Protein 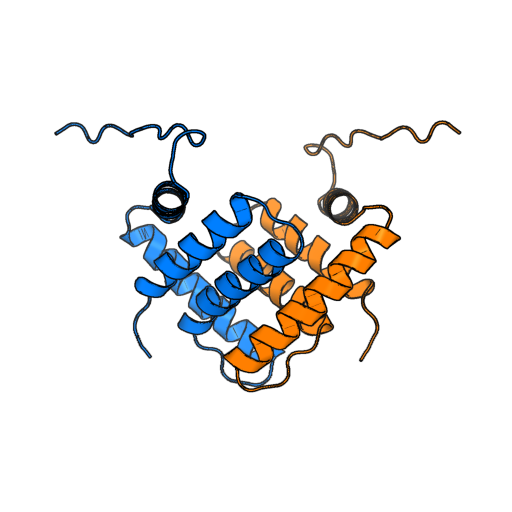AF-0000000087417506 (afdb_homodimer)

Foldseek 3Di:
DPPPPPPPPVVPDDLLVLLCVVCDDVVVVSLVVLQVVLQVVQVVVCVVVVHRGHSLVVLVVVLVVLVVCCVVPNDSVSSSSSSNSVVSSVSDDDD/DPPPPPPPPVVPDDLLVLLCVVQVDVVVVSLVVLQVVLQVVQVVVCVVVVHRGHSLVVLVVVLVVLVVCCVVPNDSVSSSSNSNSVVSSVSHDDD

Organism: NCBI:txid2527985

Sequence (190 aa):
MSGMAQVINPAAASILAEAELLTAKNRQEAYGDYREQSRDVAAVWSVLTGVAITPRMVPLMMAALKLVRESGKPKRDNRVDACGYLHLLDQLPEDMSGMAQVINPAAASILAEAELLTAKNRQEAYGDYREQSRDVAAVWSVLTGVAITPRMVPLMMAALKLVRESGKPKRDNRVDACGYLHLLDQLPED

Secondary structure (DSSP, 8-state):
---------TTTS-HHHHHHHHT-SSHHHHHHHHHHHHHHHHHHHHHHHSSPPPTTHHHHHHHHHHHHHHHHS--HHHHHHHHHHHHHHTTSPP-/---------TTTS-HHHHHHHHT-SSHHHHHHHHHHHHHHHHHHHHHHHSSPPPTTHHHHHHHHHHHHHHHHS--HHHHHHHHHHHHHHTTSPP-

Structure (mmCIF, N/CA/C/O backbone):
data_AF-0000000087417506-model_v1
#
loop_
_entity.id
_entity.type
_entity.pdbx_description
1 polymer 'DUF6378 domain-containing protein'
#
loop_
_atom_site.group_PDB
_atom_site.id
_atom_site.type_symbol
_atom_site.label_atom_id
_atom_site.label_alt_id
_atom_site.label_comp_id
_atom_site.label_asym_id
_atom_site.label_entity_id
_atom_site.label_seq_id
_atom_site.pdbx_PDB_ins_code
_atom_site.Cartn_x
_atom_site.Cartn_y
_atom_site.Cartn_z
_atom_site.occupancy
_atom_site.B_iso_or_equiv
_atom_site.auth_seq_id
_atom_site.auth_comp_id
_atom_site.auth_asym_id
_atom_site.auth_atom_id
_atom_site.pdbx_PDB_model_num
ATOM 1 N N . MET A 1 1 ? -31.594 13.281 17 1 31.33 1 MET A N 1
ATOM 2 C CA . MET A 1 1 ? -30.25 13.055 17.516 1 31.33 1 MET A CA 1
ATOM 3 C C . MET A 1 1 ? -29.188 13.562 16.547 1 31.33 1 MET A C 1
ATOM 5 O O . MET A 1 1 ? -29.219 13.227 15.359 1 31.33 1 MET A O 1
ATOM 9 N N . SER A 1 2 ? -28.75 14.844 16.719 1 34.06 2 SER A N 1
ATOM 10 C CA . SER A 1 2 ? -27.812 15.617 15.914 1 34.06 2 SER A CA 1
ATOM 11 C C . SER A 1 2 ? -26.516 14.844 15.688 1 34.06 2 SER A C 1
ATOM 13 O O . SER A 1 2 ? -25.938 14.305 16.625 1 34.06 2 SER A O 1
ATOM 15 N N . GLY A 1 3 ? -26.312 14.094 14.734 1 37.66 3 GLY A N 1
ATOM 16 C CA . GLY A 1 3 ? -25.125 13.32 14.398 1 37.66 3 GLY A CA 1
ATOM 17 C C . GLY A 1 3 ? -23.828 14.055 14.672 1 37.66 3 GLY A C 1
ATOM 18 O O . GLY A 1 3 ? -23.422 14.914 13.891 1 37.66 3 GLY A O 1
ATOM 19 N N . MET A 1 4 ? -23.5 14.508 15.898 1 36.12 4 MET A N 1
ATOM 20 C CA . MET A 1 4 ? -22.328 15.258 16.328 1 36.12 4 MET A CA 1
ATOM 21 C C . MET A 1 4 ? -21.062 14.672 15.742 1 36.12 4 MET A C 1
ATOM 23 O O . MET A 1 4 ? -20.859 13.453 15.781 1 36.12 4 MET A O 1
ATOM 27 N N . ALA A 1 5 ? -20.641 15.141 14.68 1 44.66 5 ALA A N 1
ATOM 28 C CA . ALA A 1 5 ? -19.312 14.898 14.133 1 44.66 5 ALA A CA 1
ATOM 29 C C . ALA A 1 5 ? -18.266 14.836 15.234 1 44.66 5 ALA A C 1
ATOM 31 O O . ALA A 1 5 ? -18.031 15.828 15.93 1 44.66 5 ALA A O 1
ATOM 32 N N . GLN A 1 6 ? -18.266 13.82 16.109 1 44.75 6 GLN A N 1
ATOM 33 C CA . GLN A 1 6 ? -17.234 13.828 17.141 1 44.75 6 GLN A CA 1
ATOM 34 C C . GLN A 1 6 ? -15.852 14.039 16.531 1 44.75 6 GLN A C 1
ATOM 36 O O . GLN A 1 6 ? -15.445 13.297 15.633 1 44.75 6 GLN A O 1
ATOM 41 N N . VAL A 1 7 ? -15.438 15.156 16.344 1 46.81 7 VAL A N 1
ATOM 42 C CA . VAL A 1 7 ? -14.055 15.508 16.031 1 46.81 7 VAL A CA 1
ATOM 43 C C . VAL A 1 7 ? -13.102 14.711 16.922 1 46.81 7 VAL A C 1
ATOM 45 O O . VAL A 1 7 ? -13.086 14.891 18.141 1 46.81 7 VAL A O 1
ATOM 48 N N . ILE A 1 8 ? -13.016 13.43 16.766 1 53.12 8 ILE A N 1
ATOM 49 C CA . ILE A 1 8 ? -12.047 12.664 17.531 1 53.12 8 ILE A CA 1
ATOM 50 C C . ILE A 1 8 ? -10.688 13.359 17.5 1 53.12 8 ILE A C 1
ATOM 52 O O . ILE A 1 8 ? -10.266 13.852 16.453 1 53.12 8 ILE A O 1
ATOM 56 N N . ASN A 1 9 ? -10.219 13.93 18.516 1 55.19 9 ASN A N 1
ATOM 57 C CA . ASN A 1 9 ? -8.836 14.367 18.672 1 55.19 9 ASN A CA 1
ATOM 58 C C . ASN A 1 9 ? -7.852 13.242 18.359 1 55.19 9 ASN A C 1
ATOM 60 O O . ASN A 1 9 ? -7.723 12.297 19.141 1 55.19 9 ASN A O 1
ATOM 64 N N . PRO A 1 10 ? -7.531 13.172 17.109 1 56.81 10 PRO A N 1
ATOM 65 C CA . PRO A 1 10 ? -6.668 12.047 16.75 1 56.81 10 PRO A CA 1
ATOM 66 C C . PRO A 1 10 ? -5.609 11.742 17.797 1 56.81 10 PRO A C 1
ATOM 68 O O . PRO A 1 10 ? -5.246 10.578 18 1 56.81 10 PRO A O 1
ATOM 71 N N . ALA A 1 11 ? -5.246 12.727 18.469 1 60.19 11 ALA A N 1
ATOM 72 C CA . ALA A 1 11 ? -4.27 12.516 19.531 1 60.19 11 ALA A CA 1
ATOM 73 C C . ALA A 1 11 ? -4.875 11.703 20.672 1 60.19 11 ALA A C 1
ATOM 75 O O . ALA A 1 11 ? -4.156 11.047 21.422 1 60.19 11 ALA A O 1
ATOM 76 N N . ALA A 1 12 ? -6.133 11.648 20.672 1 73.88 12 ALA A N 1
ATOM 77 C CA . ALA A 1 12 ? -6.734 10.992 21.828 1 73.88 12 ALA A CA 1
ATOM 78 C C . ALA A 1 12 ? -7.469 9.719 21.406 1 73.88 12 ALA A C 1
ATOM 80 O O . ALA A 1 12 ? -7.766 8.867 22.25 1 73.88 12 ALA A O 1
ATOM 81 N N . ALA A 1 13 ? -7.492 9.523 20.109 1 85.44 13 ALA A N 1
ATOM 82 C CA . ALA A 1 13 ? -8.289 8.375 19.703 1 85.44 13 ALA A CA 1
ATOM 83 C C . ALA A 1 13 ? -7.441 7.105 19.656 1 85.44 13 ALA A C 1
ATOM 85 O O . ALA A 1 13 ? -6.25 7.156 19.344 1 85.44 13 ALA A O 1
ATOM 86 N N . SER A 1 14 ? -8.109 6.035 20.062 1 95.69 14 SER A N 1
ATOM 87 C CA . SER A 1 14 ? -7.434 4.75 19.891 1 95.69 14 SER A CA 1
ATOM 88 C C . SER A 1 14 ? -7.133 4.48 18.422 1 95.69 14 SER A C 1
ATOM 90 O O . SER A 1 14 ? -7.738 5.09 17.531 1 95.69 14 SER A O 1
ATOM 92 N N . ILE A 1 15 ? -6.191 3.627 18.203 1 96.94 15 ILE A N 1
ATOM 93 C CA . ILE A 1 15 ? -5.871 3.266 16.828 1 96.94 15 ILE A CA 1
ATOM 94 C C . ILE A 1 15 ? -7.098 2.646 16.156 1 96.94 15 ILE A C 1
ATOM 96 O O . ILE A 1 15 ? -7.316 2.826 14.953 1 96.94 15 ILE A O 1
ATOM 100 N N . LEU A 1 16 ? -7.973 1.937 16.891 1 96.56 16 LEU A N 1
ATOM 101 C CA . LEU A 1 16 ? -9.164 1.305 16.328 1 96.56 16 LEU A CA 1
ATOM 102 C C . LEU A 1 16 ? -10.203 2.352 15.945 1 96.56 16 LEU A C 1
ATOM 104 O O . LEU A 1 16 ? -10.828 2.256 14.883 1 96.56 16 LEU A O 1
ATOM 108 N N . ALA A 1 17 ? -10.414 3.277 16.766 1 94 17 ALA A N 1
ATOM 109 C CA . ALA A 1 17 ? -11.375 4.336 16.453 1 94 17 ALA A CA 1
ATOM 110 C C . ALA A 1 17 ? -10.922 5.148 15.242 1 94 17 ALA A C 1
ATOM 112 O O . ALA A 1 17 ? -11.742 5.512 14.398 1 94 17 ALA A O 1
ATOM 113 N N . GLU A 1 18 ? -9.695 5.465 15.156 1 93.25 18 GLU A N 1
ATOM 114 C CA . GLU A 1 18 ? -9.156 6.188 14 1 93.25 18 GLU A CA 1
ATOM 115 C C . GLU A 1 18 ? -9.305 5.375 12.719 1 93.25 18 GLU A C 1
ATOM 117 O O . GLU A 1 18 ? -9.711 5.906 11.688 1 93.25 18 GLU A O 1
ATOM 122 N N . ALA A 1 19 ? -8.977 4.133 12.781 1 94.88 19 ALA A N 1
ATOM 123 C CA . ALA A 1 19 ? -9.133 3.262 11.617 1 94.88 19 ALA A CA 1
ATOM 124 C C . ALA A 1 19 ? -10.586 3.232 11.148 1 94.88 19 ALA A C 1
ATOM 126 O O . ALA A 1 19 ? -10.852 3.293 9.945 1 94.88 19 ALA A O 1
ATOM 127 N N . GLU A 1 20 ? -11.484 3.082 12.086 1 91.62 20 GLU A N 1
ATOM 128 C CA . GLU A 1 20 ? -12.906 3.062 11.75 1 91.62 20 GLU A CA 1
ATOM 129 C C . GLU A 1 20 ? -13.328 4.355 11.062 1 91.62 20 GLU A C 1
ATOM 131 O O . GLU A 1 20 ? -14.086 4.332 10.086 1 91.62 20 GLU A O 1
ATOM 136 N N . LEU A 1 21 ? -12.812 5.422 11.555 1 87.69 21 LEU A N 1
ATOM 137 C CA . LEU A 1 21 ? -13.148 6.711 10.969 1 87.69 21 LEU A CA 1
ATOM 138 C C . LEU A 1 21 ? -12.586 6.824 9.555 1 87.69 21 LEU A C 1
ATOM 140 O O . LEU A 1 21 ? -13.266 7.324 8.648 1 87.69 21 LEU A O 1
ATOM 144 N N . LEU A 1 22 ? -11.383 6.457 9.32 1 88.75 22 LEU A N 1
ATOM 145 C CA . LEU A 1 22 ? -10.727 6.555 8.023 1 88.75 22 LEU A CA 1
ATOM 146 C C . LEU A 1 22 ? -11.422 5.672 6.992 1 88.75 22 LEU A C 1
ATOM 148 O O . LEU A 1 22 ? -11.367 5.949 5.793 1 88.75 22 LEU A O 1
ATOM 152 N N . THR A 1 23 ? -12.031 4.637 7.453 1 91.25 23 THR A N 1
ATOM 153 C CA . THR A 1 23 ? -12.648 3.703 6.516 1 91.25 23 THR A CA 1
ATOM 154 C C . THR A 1 23 ? -14.172 3.836 6.543 1 91.25 23 THR A C 1
ATOM 156 O O . THR A 1 23 ? -14.883 3.008 5.969 1 91.25 23 THR A O 1
ATOM 159 N N . ALA A 1 24 ? -14.469 5.062 7.363 1 75.44 24 ALA A N 1
ATOM 160 C CA . ALA A 1 24 ? -15.891 5.336 7.543 1 75.44 24 ALA A CA 1
ATOM 161 C C . ALA A 1 24 ? -16.422 6.219 6.422 1 75.44 24 ALA A C 1
ATOM 163 O O . ALA A 1 24 ? -15.719 7.102 5.926 1 75.44 24 ALA A O 1
ATOM 164 N N . LYS A 1 25 ? -16.797 6.219 5.262 1 61.75 25 LYS A N 1
ATOM 165 C CA . LYS A 1 25 ? -17.797 6.895 4.43 1 61.75 25 LYS A CA 1
ATOM 166 C C . LYS A 1 25 ? -19.203 6.387 4.738 1 61.75 25 LYS A C 1
ATOM 168 O O . LYS A 1 25 ? -19.359 5.41 5.469 1 61.75 25 LYS A O 1
ATOM 173 N N . ASN A 1 26 ? -20.234 7.27 4.109 1 56.78 26 ASN A N 1
ATOM 174 C CA . ASN A 1 26 ? -21.422 6.426 4.113 1 56.78 26 ASN A CA 1
ATOM 175 C C . ASN A 1 26 ? -21.094 4.984 3.736 1 56.78 26 ASN A C 1
ATOM 177 O O . ASN A 1 26 ? -20.359 4.742 2.77 1 56.78 26 ASN A O 1
ATOM 181 N N . ARG A 1 27 ? -20.938 4.125 4.777 1 50.38 27 ARG A N 1
ATOM 182 C CA . ARG A 1 27 ? -20.516 2.73 4.695 1 50.38 27 ARG A CA 1
ATOM 183 C C . ARG A 1 27 ? -20.703 2.186 3.283 1 50.38 27 ARG A C 1
ATOM 185 O O . ARG A 1 27 ? -19.844 1.461 2.771 1 50.38 27 ARG A O 1
ATOM 192 N N . GLN A 1 28 ? -21.719 2.775 2.756 1 52.88 28 GLN A N 1
ATOM 193 C CA . GLN A 1 28 ? -22.078 2.27 1.437 1 52.88 28 GLN A CA 1
ATOM 194 C C . GLN A 1 28 ? -21.125 2.799 0.364 1 52.88 28 GLN A C 1
ATOM 196 O O . GLN A 1 28 ? -20.688 2.045 -0.502 1 52.88 28 GLN A O 1
ATOM 201 N N . GLU A 1 29 ? -20.875 4.117 0.396 1 63.03 29 GLU A N 1
ATOM 202 C CA . GLU A 1 29 ? -20.031 4.727 -0.63 1 63.03 29 GLU A CA 1
ATOM 203 C C . GLU A 1 29 ? -18.578 4.273 -0.499 1 63.03 29 GLU A C 1
ATOM 205 O O . GLU A 1 29 ? -17.922 3.977 -1.499 1 63.03 29 GLU A O 1
ATOM 210 N N . ALA A 1 30 ? -18.219 4.129 0.682 1 60.56 30 ALA A N 1
ATOM 211 C CA . ALA A 1 30 ? -16.844 3.725 0.926 1 60.56 30 ALA A CA 1
ATOM 212 C C . ALA A 1 30 ? -16.609 2.268 0.532 1 60.56 30 ALA A C 1
ATOM 214 O O . ALA A 1 30 ? -15.633 1.942 -0.137 1 60.56 30 ALA A O 1
ATOM 215 N N . TYR A 1 31 ? -17.641 1.501 0.835 1 59.19 31 TYR A N 1
ATOM 216 C CA . TYR A 1 31 ? -17.594 0.073 0.545 1 59.19 31 TYR A CA 1
ATOM 217 C C . TYR A 1 31 ? -17.672 -0.182 -0.956 1 59.19 31 TYR A C 1
ATOM 219 O O . TYR A 1 31 ? -16.969 -1.056 -1.48 1 59.19 31 TYR A O 1
ATOM 227 N N . GLY A 1 32 ? -18.562 0.594 -1.471 1 68.56 32 GLY A N 1
ATOM 228 C CA . GLY A 1 32 ? -18.703 0.384 -2.902 1 68.56 32 GLY A CA 1
ATOM 229 C C . GLY A 1 32 ? -17.453 0.742 -3.688 1 68.56 32 GLY A C 1
ATOM 230 O O . GLY A 1 32 ? -17.016 -0.019 -4.555 1 68.56 32 GLY A O 1
ATOM 231 N N . ASP A 1 33 ? -17 1.726 -3.15 1 84.75 33 ASP A N 1
ATOM 232 C CA . ASP A 1 33 ? -15.805 2.199 -3.846 1 84.75 33 ASP A CA 1
ATOM 233 C C . ASP A 1 33 ? -14.609 1.287 -3.576 1 84.75 33 ASP A C 1
ATOM 235 O O . ASP A 1 33 ? -13.852 0.964 -4.488 1 84.75 33 ASP A O 1
ATOM 239 N N . TYR A 1 34 ? -14.609 0.828 -2.334 1 91.12 34 TYR A N 1
ATOM 240 C CA . TYR A 1 34 ? -13.445 0.005 -2.031 1 91.12 34 TYR A CA 1
ATOM 241 C C . TYR A 1 34 ? -13.57 -1.371 -2.676 1 91.12 34 TYR A C 1
ATOM 243 O O . TYR A 1 34 ? -12.57 -1.949 -3.109 1 91.12 34 TYR A O 1
ATOM 251 N N . ARG A 1 35 ? -14.766 -1.844 -2.752 1 92.94 35 ARG A N 1
ATOM 252 C CA . ARG A 1 35 ? -14.977 -3.127 -3.414 1 92.94 35 ARG A CA 1
ATOM 253 C C . ARG A 1 35 ? -14.531 -3.07 -4.871 1 92.94 35 ARG A C 1
ATOM 255 O O . ARG A 1 35 ? -13.875 -3.99 -5.359 1 92.94 35 ARG A O 1
ATOM 262 N N . GLU A 1 36 ? -14.969 -2.092 -5.469 1 94.88 36 GLU A N 1
ATOM 263 C CA . GLU A 1 36 ? -14.578 -1.922 -6.863 1 94.88 36 GLU A CA 1
ATOM 264 C C . GLU A 1 36 ? -13.062 -1.761 -6.992 1 94.88 36 GLU A C 1
ATOM 266 O O . GLU A 1 36 ? -12.438 -2.375 -7.859 1 94.88 36 GLU A O 1
ATOM 271 N N . GLN A 1 37 ? -12.5 -0.971 -6.109 1 96.25 37 GLN A N 1
ATOM 272 C CA . GLN A 1 37 ? -11.055 -0.777 -6.145 1 96.25 37 GLN A CA 1
ATOM 273 C C . GLN A 1 37 ? -10.32 -2.08 -5.848 1 96.25 37 GLN A C 1
ATOM 275 O O . GLN A 1 37 ? -9.336 -2.404 -6.512 1 96.25 37 GLN A O 1
ATOM 280 N N . SER A 1 38 ? -10.812 -2.779 -4.891 1 97.5 38 SER A N 1
ATOM 281 C CA . SER A 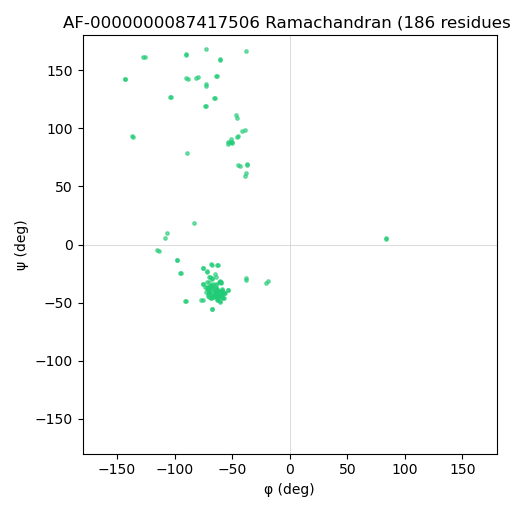1 38 ? -10.172 -4.043 -4.531 1 97.5 38 SER A CA 1
ATOM 282 C C . SER A 1 38 ? -10.25 -5.043 -5.68 1 97.5 38 SER A C 1
ATOM 284 O O . SER A 1 38 ? -9.273 -5.75 -5.957 1 97.5 38 SER A O 1
ATOM 286 N N . ARG A 1 39 ? -11.375 -5.078 -6.414 1 97.75 39 ARG A N 1
ATOM 287 C CA . ARG A 1 39 ? -11.523 -5.945 -7.578 1 97.75 39 ARG A CA 1
ATOM 288 C C . ARG A 1 39 ? -10.523 -5.578 -8.664 1 97.75 39 ARG A C 1
ATOM 290 O O . ARG A 1 39 ? -9.883 -6.457 -9.25 1 97.75 39 ARG A O 1
ATOM 297 N N . ASP A 1 40 ? -10.461 -4.352 -8.922 1 98.44 40 ASP A N 1
ATOM 298 C CA . ASP A 1 40 ? -9.562 -3.904 -9.984 1 98.44 40 ASP A CA 1
ATOM 299 C C . ASP A 1 40 ? -8.102 -4.176 -9.617 1 98.44 40 ASP A C 1
ATOM 301 O O . ASP A 1 40 ? -7.316 -4.617 -10.453 1 98.44 40 ASP A O 1
ATOM 305 N N . VAL A 1 41 ? -7.699 -3.92 -8.352 1 98.75 41 VAL A N 1
ATOM 306 C CA . VAL A 1 41 ? -6.34 -4.199 -7.898 1 98.75 41 VAL A CA 1
ATOM 307 C C . VAL A 1 41 ? -6.059 -5.695 -7.992 1 98.75 41 VAL A C 1
ATOM 309 O O . VAL A 1 41 ? -5 -6.109 -8.469 1 98.75 41 VAL A O 1
ATOM 312 N N . ALA A 1 42 ? -6.992 -6.461 -7.59 1 98.81 42 ALA A N 1
ATOM 313 C CA . ALA A 1 42 ? -6.832 -7.914 -7.641 1 98.81 42 ALA A CA 1
ATOM 314 C C . ALA A 1 42 ? -6.598 -8.383 -9.078 1 98.81 42 ALA A C 1
ATOM 316 O O . ALA A 1 42 ? -5.742 -9.242 -9.32 1 98.81 42 ALA A O 1
ATOM 317 N N . ALA A 1 43 ? -7.336 -7.855 -9.992 1 98.81 43 ALA A N 1
ATOM 318 C CA . ALA A 1 43 ? -7.176 -8.219 -11.398 1 98.81 43 ALA A CA 1
ATOM 319 C C . ALA A 1 43 ? -5.781 -7.867 -11.906 1 98.81 43 ALA A C 1
ATOM 321 O O . ALA A 1 43 ? -5.121 -8.68 -12.555 1 98.81 43 ALA A O 1
ATOM 322 N N . VAL A 1 44 ? -5.301 -6.734 -11.586 1 98.88 44 VAL A N 1
ATOM 323 C CA . VAL A 1 44 ? -3.988 -6.281 -12.039 1 98.88 44 VAL A CA 1
ATOM 324 C C . VAL A 1 44 ? -2.898 -7.121 -11.375 1 98.88 44 VAL A C 1
ATOM 326 O O . VAL A 1 44 ? -1.952 -7.555 -12.039 1 98.88 44 VAL A O 1
ATOM 329 N N . TRP A 1 45 ? -3.02 -7.332 -10.086 1 98.94 45 TRP A N 1
ATOM 330 C CA . TRP A 1 45 ? -2.023 -8.133 -9.383 1 98.94 45 TRP A CA 1
ATOM 331 C C . TRP A 1 45 ? -2.02 -9.57 -9.883 1 98.94 45 TRP A C 1
ATOM 333 O O . TRP A 1 45 ? -0.971 -10.219 -9.922 1 98.94 45 TRP A O 1
ATOM 343 N N . SER A 1 46 ? -3.188 -10.086 -10.266 1 98.94 46 SER A N 1
ATOM 344 C CA . SER A 1 46 ? -3.238 -11.422 -10.852 1 98.94 46 SER A CA 1
ATOM 345 C C . SER A 1 46 ? -2.391 -11.5 -12.117 1 98.94 46 SER A C 1
ATOM 347 O O . SER A 1 46 ? -1.688 -12.484 -12.336 1 98.94 46 SER A O 1
ATOM 349 N N . VAL A 1 47 ? -2.408 -10.539 -12.898 1 98.81 47 VAL A N 1
ATOM 350 C CA . VAL A 1 47 ? -1.607 -10.5 -14.117 1 98.81 47 VAL A CA 1
ATOM 351 C C . VAL A 1 47 ? -0.125 -10.414 -13.758 1 98.81 47 VAL A C 1
ATOM 353 O O . VAL A 1 47 ? 0.694 -11.164 -14.297 1 98.81 47 VAL A O 1
ATOM 356 N N . LEU A 1 48 ? 0.206 -9.547 -12.789 1 98.62 48 LEU A N 1
ATOM 357 C CA . LEU A 1 48 ? 1.6 -9.32 -12.422 1 98.62 48 LEU A CA 1
ATOM 358 C C . LEU A 1 48 ? 2.211 -10.562 -11.789 1 98.62 48 LEU A C 1
ATOM 360 O O . LEU A 1 48 ? 3.4 -10.836 -11.969 1 98.62 48 LEU A O 1
ATOM 364 N N . THR A 1 49 ? 1.432 -11.312 -11.055 1 98.31 49 THR A N 1
ATOM 365 C CA . THR A 1 49 ? 1.968 -12.438 -10.297 1 98.31 49 THR A CA 1
ATOM 366 C C . THR A 1 49 ? 1.82 -13.734 -11.078 1 98.31 49 THR A C 1
ATOM 368 O O . THR A 1 49 ? 2.48 -14.727 -10.773 1 98.31 49 THR A O 1
ATOM 371 N N . GLY A 1 50 ? 0.861 -13.758 -11.984 1 98.12 50 GLY A N 1
ATOM 372 C CA . GLY A 1 50 ? 0.6 -14.961 -12.758 1 98.12 50 GLY A CA 1
ATOM 373 C C . GLY A 1 50 ? -0.297 -15.945 -12.031 1 98.12 50 GLY A C 1
ATOM 374 O O . GLY A 1 50 ? -0.425 -17.109 -12.445 1 98.12 50 GLY A O 1
ATOM 375 N N . VAL A 1 51 ? -0.813 -15.609 -10.891 1 98.56 51 VAL A N 1
ATOM 376 C CA . VAL A 1 51 ? -1.762 -16.422 -10.133 1 98.56 51 VAL A CA 1
ATOM 377 C C . VAL A 1 51 ? -3.008 -15.602 -9.812 1 98.56 51 VAL A C 1
ATOM 379 O O . VAL A 1 51 ? -2.967 -14.375 -9.828 1 98.56 51 VAL A O 1
ATOM 382 N N . ALA A 1 52 ? -4.059 -16.344 -9.484 1 98.38 52 ALA A N 1
ATOM 383 C CA . ALA A 1 52 ? -5.293 -15.633 -9.148 1 98.38 52 ALA A CA 1
ATOM 384 C C . ALA A 1 52 ? -5.191 -14.969 -7.781 1 98.38 52 ALA A C 1
ATOM 386 O O . ALA A 1 52 ? -4.98 -15.641 -6.77 1 98.38 52 ALA A O 1
ATOM 387 N N . ILE A 1 53 ? -5.32 -13.68 -7.738 1 98.75 53 ILE A N 1
ATOM 388 C CA . ILE A 1 53 ? -5.496 -12.875 -6.531 1 98.75 53 ILE A CA 1
ATOM 389 C C . ILE A 1 53 ? -6.953 -12.453 -6.402 1 98.75 53 ILE A C 1
ATOM 391 O O . ILE A 1 53 ? -7.535 -11.906 -7.344 1 98.75 53 ILE A O 1
ATOM 395 N N . THR A 1 54 ? -7.527 -12.727 -5.293 1 98.62 54 THR A N 1
ATOM 396 C CA . THR A 1 54 ? -8.922 -12.352 -5.086 1 98.62 54 THR A CA 1
ATOM 397 C C . THR A 1 54 ? -9.023 -10.953 -4.48 1 98.62 54 THR A C 1
ATOM 399 O O . THR A 1 54 ? -8.07 -10.469 -3.863 1 98.62 54 THR A O 1
ATOM 402 N N . PRO A 1 55 ? -10.211 -10.336 -4.547 1 98.38 55 PRO A N 1
ATOM 403 C CA . PRO A 1 55 ? -10.383 -9.023 -3.922 1 98.38 55 PRO A CA 1
ATOM 404 C C . PRO A 1 55 ? -10.125 -9.055 -2.418 1 98.38 55 PRO A C 1
ATOM 406 O O . PRO A 1 55 ? -9.594 -8.086 -1.863 1 98.38 55 PRO A O 1
ATOM 409 N N . ARG A 1 56 ? -10.406 -10.125 -1.737 1 98.38 56 ARG A N 1
ATOM 410 C CA . ARG A 1 56 ? -10.219 -10.219 -0.294 1 98.38 56 ARG A CA 1
ATOM 411 C C . ARG A 1 56 ? -8.734 -10.297 0.055 1 98.38 56 ARG A C 1
ATOM 413 O O . ARG A 1 56 ? -8.32 -9.891 1.144 1 98.38 56 ARG A O 1
ATOM 420 N N . MET A 1 57 ? -7.922 -10.734 -0.895 1 98.75 57 MET A N 1
ATOM 421 C CA . MET A 1 57 ? -6.488 -10.852 -0.633 1 98.75 57 MET A CA 1
ATOM 422 C C . MET A 1 57 ? -5.824 -9.484 -0.637 1 98.75 57 MET A C 1
ATOM 424 O O . MET A 1 57 ? -4.805 -9.281 0.024 1 98.75 57 MET A O 1
ATOM 428 N N . VAL A 1 58 ? -6.465 -8.516 -1.241 1 98.81 58 VAL A N 1
ATOM 429 C CA . VAL A 1 58 ? -5.836 -7.207 -1.371 1 98.81 58 VAL A CA 1
ATOM 430 C C . VAL A 1 58 ? -5.711 -6.555 0.004 1 98.81 58 VAL A C 1
ATOM 432 O O . VAL A 1 58 ? -4.609 -6.219 0.441 1 98.81 58 VAL A O 1
ATOM 435 N N . PRO A 1 59 ? -6.793 -6.402 0.736 1 98.44 59 PRO A N 1
ATOM 436 C CA . PRO A 1 59 ? -6.617 -5.793 2.057 1 98.44 59 PRO A CA 1
ATOM 437 C C . PRO A 1 59 ? -5.832 -6.684 3.018 1 98.44 59 PRO A C 1
ATOM 439 O O . PRO A 1 59 ? -5.129 -6.18 3.895 1 98.44 59 PRO A O 1
ATOM 442 N N . LEU A 1 60 ? -5.922 -7.965 2.836 1 98.81 60 LEU A N 1
ATOM 443 C CA . LEU A 1 60 ? -5.113 -8.852 3.664 1 98.81 60 LEU A CA 1
ATOM 444 C C . LEU A 1 60 ? -3.627 -8.609 3.428 1 98.81 60 LEU A C 1
ATOM 446 O O . LEU A 1 60 ? -2.857 -8.469 4.383 1 98.81 60 LEU A O 1
ATOM 450 N N . MET A 1 61 ? -3.229 -8.5 2.223 1 98.94 61 MET A N 1
ATOM 451 C CA . MET A 1 61 ? -1.842 -8.25 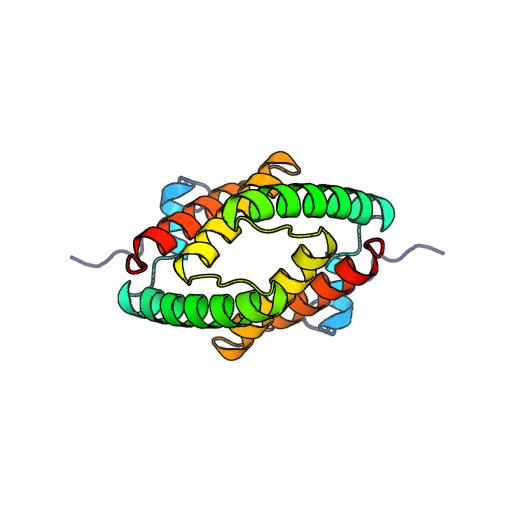1.84 1 98.94 61 MET A CA 1
ATOM 452 C C . MET A 1 61 ? -1.416 -6.84 2.236 1 98.94 61 MET A C 1
ATOM 454 O O . MET A 1 61 ? -0.293 -6.633 2.701 1 98.94 61 MET A O 1
ATOM 458 N N . MET A 1 62 ? -2.312 -5.918 2.152 1 98.94 62 MET A N 1
ATOM 459 C CA . MET A 1 62 ? -1.997 -4.555 2.57 1 98.94 62 MET A CA 1
ATOM 460 C C . MET A 1 62 ? -1.827 -4.473 4.082 1 98.94 62 MET A C 1
ATOM 462 O O . MET A 1 62 ? -0.931 -3.785 4.578 1 98.94 62 MET A O 1
ATOM 466 N N . ALA A 1 63 ? -2.682 -5.184 4.809 1 98.88 63 ALA A N 1
ATOM 467 C CA . ALA A 1 63 ? -2.484 -5.238 6.258 1 98.88 63 ALA A CA 1
ATOM 468 C C . ALA A 1 63 ? -1.131 -5.848 6.605 1 98.88 63 ALA A C 1
ATOM 470 O O . ALA A 1 63 ? -0.403 -5.32 7.449 1 98.88 63 ALA A O 1
ATOM 471 N N . ALA A 1 64 ? -0.758 -6.895 5.941 1 98.94 64 ALA A N 1
ATOM 472 C CA . ALA A 1 64 ? 0.523 -7.555 6.18 1 98.94 64 ALA A CA 1
ATOM 473 C C . ALA A 1 64 ? 1.688 -6.613 5.875 1 98.94 64 ALA A C 1
ATOM 475 O O . ALA A 1 64 ? 2.672 -6.574 6.613 1 98.94 64 ALA A O 1
ATOM 476 N N . LEU A 1 65 ? 1.593 -5.828 4.801 1 98.88 65 LEU A N 1
ATOM 477 C CA . LEU A 1 65 ? 2.602 -4.832 4.453 1 98.88 65 LEU A CA 1
ATOM 478 C C . LEU A 1 65 ? 2.799 -3.84 5.594 1 98.88 65 LEU A C 1
ATOM 480 O O . LEU A 1 65 ? 3.936 -3.533 5.965 1 98.88 65 LEU A O 1
ATOM 484 N N . LYS A 1 66 ? 1.707 -3.414 6.203 1 98.69 66 LYS A N 1
ATOM 485 C CA . LYS A 1 66 ? 1.812 -2.438 7.285 1 98.69 66 LYS A CA 1
ATOM 486 C C . LYS A 1 66 ? 2.432 -3.062 8.531 1 98.69 66 LYS A C 1
ATOM 488 O O . LYS A 1 66 ? 3.145 -2.393 9.281 1 98.69 66 LYS A O 1
ATOM 493 N N . LEU A 1 67 ? 2.18 -4.312 8.719 1 98.69 67 LEU A N 1
ATOM 494 C CA . LEU A 1 67 ? 2.771 -5.004 9.859 1 98.69 67 LEU A CA 1
ATOM 495 C C . LEU A 1 67 ? 4.273 -5.176 9.664 1 98.69 67 LEU A C 1
ATOM 497 O O . LEU A 1 67 ? 5.043 -5.051 10.617 1 98.69 67 LEU A O 1
ATOM 501 N N . VAL A 1 68 ? 4.652 -5.488 8.508 1 98.56 68 VAL A N 1
ATOM 502 C CA . VAL A 1 68 ? 6.086 -5.586 8.242 1 98.56 68 VAL A CA 1
ATOM 503 C C . VAL A 1 68 ? 6.742 -4.223 8.445 1 98.56 68 VAL A C 1
ATOM 505 O O . VAL A 1 68 ? 7.812 -4.129 9.047 1 98.56 68 VAL A O 1
ATOM 508 N N . ARG A 1 69 ? 6.129 -3.119 7.941 1 97.38 69 ARG A N 1
ATOM 509 C CA . ARG A 1 69 ? 6.645 -1.771 8.156 1 97.38 69 ARG A CA 1
ATOM 510 C C . ARG A 1 69 ? 6.723 -1.447 9.648 1 97.38 69 ARG A C 1
ATOM 512 O O . ARG A 1 69 ? 7.691 -0.833 10.102 1 97.38 69 ARG A O 1
ATOM 519 N N . GLU A 1 70 ? 5.746 -1.913 10.352 1 97.12 70 GLU A N 1
ATOM 520 C CA . GLU A 1 70 ? 5.723 -1.706 11.797 1 97.12 70 GLU A CA 1
ATOM 521 C C . GLU A 1 70 ? 6.91 -2.387 12.469 1 97.12 70 GLU A C 1
ATOM 523 O O . GLU A 1 70 ? 7.5 -1.839 13.406 1 97.12 70 GLU A O 1
ATOM 528 N N . SER A 1 71 ? 7.227 -3.537 11.977 1 96.81 71 SER A N 1
ATOM 529 C CA . SER A 1 71 ? 8.336 -4.285 12.562 1 96.81 71 SER A CA 1
ATOM 530 C C . SER A 1 71 ? 9.672 -3.613 12.258 1 96.81 71 SER A C 1
ATOM 532 O O . SER A 1 71 ? 10.617 -3.713 13.047 1 96.81 71 SER A O 1
ATOM 534 N N . GLY A 1 72 ? 9.727 -2.926 11.195 1 93.12 72 GLY A N 1
ATOM 535 C CA . GLY A 1 72 ? 10.953 -2.258 10.797 1 93.12 72 GLY A CA 1
ATOM 536 C C . GLY A 1 72 ? 11.07 -0.845 11.336 1 93.12 72 GLY A C 1
ATOM 537 O O . GLY A 1 72 ? 12.102 -0.466 11.883 1 93.12 72 GLY A O 1
ATOM 538 N N . LYS A 1 73 ? 10.016 -0.111 11.148 1 92.75 73 LYS A N 1
ATOM 539 C CA . LYS A 1 73 ? 9.914 1.276 11.586 1 92.75 73 LYS A CA 1
ATOM 540 C C . LYS A 1 73 ? 8.555 1.552 12.227 1 92.75 73 LYS A C 1
ATOM 542 O O . LYS A 1 73 ? 7.637 2.023 11.555 1 92.75 73 LYS A O 1
ATOM 547 N N . PRO A 1 74 ? 8.539 1.396 13.523 1 95.56 74 PRO A N 1
ATOM 548 C CA . PRO A 1 74 ? 7.254 1.519 14.211 1 95.56 74 PRO A CA 1
ATOM 549 C C . PRO A 1 74 ? 6.672 2.928 14.125 1 95.56 74 PRO A C 1
ATOM 551 O O . PRO A 1 74 ? 7.371 3.906 14.398 1 95.56 74 PRO A O 1
ATOM 554 N N . LYS A 1 75 ? 5.492 3.031 13.672 1 96.56 75 LYS A N 1
ATOM 555 C CA . LYS A 1 75 ? 4.68 4.242 13.625 1 96.56 75 LYS A CA 1
ATOM 556 C C . LYS A 1 75 ? 3.209 3.928 13.898 1 96.56 75 LYS A C 1
ATOM 558 O O . LYS A 1 75 ? 2.686 2.922 13.414 1 96.56 75 LYS A O 1
ATOM 563 N N . ARG A 1 76 ? 2.639 4.812 14.586 1 96.62 76 ARG A N 1
ATOM 564 C CA . ARG A 1 76 ? 1.21 4.688 14.859 1 96.62 76 ARG A CA 1
ATOM 565 C C . ARG A 1 76 ? 0.425 4.504 13.562 1 96.62 76 ARG A C 1
ATOM 567 O O . ARG A 1 76 ? -0.514 3.709 13.508 1 96.62 76 ARG A O 1
ATOM 574 N N . ASP A 1 77 ? 0.812 5.223 12.484 1 96.62 77 ASP A N 1
ATOM 575 C CA . ASP A 1 77 ? 0.115 5.172 11.203 1 96.62 77 ASP A CA 1
ATOM 576 C C . ASP A 1 77 ? 0.114 3.754 10.633 1 96.62 77 ASP A C 1
ATOM 578 O O . ASP A 1 77 ? -0.858 3.334 10 1 96.62 77 ASP A O 1
ATOM 582 N N . ASN A 1 78 ? 1.201 2.961 10.906 1 97.62 78 ASN A N 1
ATOM 583 C CA . ASN A 1 78 ? 1.245 1.579 10.438 1 97.62 78 ASN A CA 1
ATOM 584 C C . ASN A 1 78 ? 0.136 0.74 11.07 1 97.62 78 ASN A C 1
ATOM 586 O O . ASN A 1 78 ? -0.543 -0.019 10.375 1 97.62 78 ASN A O 1
ATOM 590 N N . ARG A 1 79 ? 0.026 0.939 12.344 1 98.38 79 ARG A N 1
ATOM 591 C CA . ARG A 1 79 ? -0.949 0.148 13.086 1 98.38 79 ARG A CA 1
ATOM 592 C C . ARG A 1 79 ? -2.373 0.566 12.742 1 98.38 79 ARG A C 1
ATOM 594 O O . ARG A 1 79 ? -3.254 -0.282 12.586 1 98.38 79 ARG A O 1
ATOM 601 N N . VAL A 1 80 ? -2.617 1.867 12.547 1 97.31 80 VAL A N 1
ATOM 602 C CA . VAL A 1 80 ? -3.93 2.357 12.133 1 97.31 80 VAL A CA 1
ATOM 603 C C . VAL A 1 80 ? -4.281 1.807 10.758 1 97.31 80 VAL A C 1
ATOM 605 O O . VAL A 1 80 ? -5.391 1.307 10.547 1 97.31 80 VAL A O 1
ATOM 608 N N . ASP A 1 81 ? -3.34 1.824 9.844 1 97.31 81 ASP A N 1
ATOM 609 C CA . ASP A 1 81 ? -3.566 1.334 8.484 1 97.31 81 ASP A CA 1
ATOM 610 C C . ASP A 1 81 ? -3.895 -0.157 8.492 1 97.31 81 ASP A C 1
ATOM 612 O O . ASP A 1 81 ? -4.805 -0.599 7.789 1 97.31 81 ASP A O 1
ATOM 616 N N . ALA A 1 82 ? -3.084 -0.933 9.273 1 98.56 82 ALA A N 1
ATOM 617 C CA . ALA A 1 82 ? -3.33 -2.371 9.312 1 98.56 82 ALA A CA 1
ATOM 618 C C . ALA A 1 82 ? -4.75 -2.67 9.797 1 98.56 82 ALA A C 1
ATOM 620 O O . ALA A 1 82 ? -5.465 -3.461 9.172 1 98.56 82 ALA A O 1
ATOM 621 N N . CYS A 1 83 ? -5.129 -1.985 10.828 1 97.94 83 CYS A N 1
ATOM 622 C CA . CYS A 1 83 ? -6.48 -2.154 11.352 1 97.94 83 CYS A CA 1
ATOM 623 C C . CYS A 1 83 ? -7.523 -1.722 10.328 1 97.94 83 CYS A C 1
ATOM 625 O O . CYS A 1 83 ? -8.547 -2.387 10.156 1 97.94 83 CYS A O 1
ATOM 627 N N . GLY A 1 84 ? -7.289 -0.68 9.656 1 95.88 84 GLY A N 1
ATOM 628 C CA . GLY A 1 84 ? -8.203 -0.207 8.625 1 95.88 84 GLY A CA 1
ATOM 629 C C . GLY A 1 84 ? -8.383 -1.192 7.488 1 95.88 84 GLY A C 1
ATOM 630 O O . GLY A 1 84 ? -9.508 -1.438 7.047 1 95.88 84 GLY A O 1
ATOM 631 N N . TYR A 1 85 ? -7.305 -1.788 7.055 1 97.12 85 TYR A N 1
ATOM 632 C CA . TYR A 1 85 ? -7.387 -2.76 5.969 1 97.12 85 TYR A CA 1
ATOM 633 C C . TYR A 1 85 ? -8.164 -3.998 6.406 1 97.12 85 TYR A C 1
ATOM 635 O O . TYR A 1 85 ? -8.93 -4.566 5.621 1 97.12 85 TYR A O 1
ATOM 643 N N . LEU A 1 86 ? -7.977 -4.379 7.625 1 97.25 86 LEU A N 1
ATOM 644 C CA . LEU A 1 86 ? -8.727 -5.527 8.125 1 97.25 86 LEU A CA 1
ATOM 645 C C . LEU A 1 86 ? -10.203 -5.188 8.273 1 97.25 86 LEU A C 1
ATOM 647 O O . LEU A 1 86 ? -11.062 -6.043 8.062 1 97.25 86 LEU A O 1
ATOM 651 N N . HIS A 1 87 ? -10.461 -3.979 8.68 1 95.12 87 HIS A N 1
ATOM 652 C CA . HIS A 1 87 ? -11.852 -3.523 8.734 1 95.12 87 HIS A CA 1
ATOM 653 C C . HIS A 1 87 ? -12.492 -3.564 7.348 1 95.12 87 HIS A C 1
ATOM 655 O O . HIS A 1 87 ? -13.641 -4 7.207 1 95.12 87 HIS A O 1
ATOM 661 N N . LEU A 1 88 ? -11.828 -3.146 6.336 1 94.38 88 LEU A N 1
ATOM 662 C CA . LEU A 1 88 ? -12.305 -3.168 4.961 1 94.38 88 LEU A CA 1
ATOM 663 C C . LEU A 1 88 ? -12.492 -4.602 4.473 1 94.38 88 LEU A C 1
ATOM 665 O O . LEU A 1 88 ? -13.453 -4.898 3.752 1 94.38 88 LEU A O 1
ATOM 669 N N . LEU A 1 89 ? -11.539 -5.414 4.879 1 95.31 89 LEU A N 1
ATOM 670 C CA . LEU A 1 89 ? -11.656 -6.824 4.535 1 95.31 89 LEU A CA 1
ATOM 671 C C . LEU A 1 89 ? -12.969 -7.402 5.039 1 95.31 89 LEU A C 1
ATOM 673 O O . LEU A 1 89 ? -13.641 -8.156 4.32 1 95.31 89 LEU A O 1
ATOM 677 N N . ASP A 1 90 ? -13.32 -7.043 6.199 1 92.88 90 ASP A N 1
ATOM 678 C CA . ASP A 1 90 ? -14.531 -7.559 6.832 1 92.88 90 ASP A CA 1
ATOM 679 C C . ASP A 1 90 ? -15.773 -7.16 6.043 1 92.88 90 ASP A C 1
ATOM 681 O O . ASP A 1 90 ? -16.828 -7.781 6.18 1 92.88 90 ASP A O 1
ATOM 685 N N . GLN A 1 91 ? -15.695 -6.227 5.207 1 89 91 GLN A N 1
ATOM 686 C CA . GLN A 1 91 ? -16.844 -5.707 4.473 1 89 91 GLN A CA 1
ATOM 687 C C . GLN A 1 91 ? -16.922 -6.324 3.078 1 89 91 GLN A C 1
ATOM 689 O O . GLN A 1 91 ? -17.922 -6.137 2.371 1 89 91 GLN A O 1
ATOM 694 N N . LEU A 1 92 ? -15.891 -6.961 2.676 1 93.38 92 LEU A N 1
ATOM 695 C CA . LEU A 1 92 ? -15.891 -7.609 1.369 1 93.38 92 LEU A CA 1
ATOM 696 C C . LEU A 1 92 ? -16.594 -8.961 1.434 1 93.38 92 LEU A C 1
ATOM 698 O O . LEU A 1 92 ? -16.516 -9.664 2.441 1 93.38 92 LEU A O 1
ATOM 702 N N . PRO A 1 93 ? -17.312 -9.258 0.349 1 91 93 PRO A N 1
ATOM 703 C CA . PRO A 1 93 ? -17.953 -10.57 0.33 1 91 93 PRO A CA 1
ATOM 704 C C . PRO A 1 93 ? -16.953 -11.727 0.356 1 91 93 PRO A C 1
ATOM 706 O O . PRO A 1 93 ? -15.859 -11.609 -0.212 1 91 93 PRO A O 1
ATOM 709 N N . GLU A 1 94 ? -17.359 -12.859 1.065 1 88.56 94 GLU A N 1
ATOM 710 C CA . GLU A 1 94 ? -16.531 -14.055 1.062 1 88.56 94 GLU A CA 1
ATOM 711 C C . GLU A 1 94 ? -16.594 -14.773 -0.284 1 88.56 94 GLU A C 1
ATOM 713 O O . GLU A 1 94 ? -17.641 -14.773 -0.939 1 88.56 94 GLU A O 1
ATOM 718 N N . ASP A 1 95 ? -15.383 -15.234 -0.805 1 74.94 95 ASP A N 1
ATOM 719 C CA . ASP A 1 95 ? -15.297 -15.93 -2.088 1 74.94 95 ASP A CA 1
ATOM 720 C C . ASP A 1 95 ? -16.141 -17.203 -2.086 1 74.94 95 ASP A C 1
ATOM 722 O O . ASP A 1 95 ? -16.359 -17.812 -1.035 1 74.94 95 ASP A O 1
ATOM 726 N N . MET B 1 1 ? 30.328 24.297 -0.702 1 31.7 1 MET B N 1
ATOM 727 C CA . MET B 1 1 ? 29.031 24.422 -1.353 1 31.7 1 MET B CA 1
ATOM 728 C C . MET B 1 1 ? 27.922 23.953 -0.426 1 31.7 1 MET B C 1
ATOM 730 O O . MET B 1 1 ? 27.984 22.859 0.139 1 31.7 1 MET B O 1
ATOM 734 N N . SER B 1 2 ? 27.312 24.891 0.329 1 33.34 2 SER B N 1
ATOM 735 C CA . SER B 1 2 ? 26.297 24.734 1.362 1 33.34 2 SER B CA 1
ATOM 736 C C . SER B 1 2 ? 25.094 23.938 0.852 1 33.34 2 SER B C 1
ATOM 738 O O . SER B 1 2 ? 24.547 24.234 -0.214 1 33.34 2 SER B O 1
ATOM 740 N N . GLY B 1 3 ? 25.016 22.703 0.862 1 37.31 3 GLY B N 1
ATOM 741 C CA . GLY B 1 3 ? 23.938 21.828 0.433 1 37.31 3 GLY B CA 1
ATOM 742 C C . GLY B 1 3 ? 22.562 22.391 0.762 1 37.31 3 GLY B C 1
ATOM 743 O O . GLY B 1 3 ? 22.109 22.328 1.908 1 37.31 3 GLY B O 1
ATOM 744 N N . MET B 1 4 ? 22.141 23.547 0.253 1 36.53 4 MET B N 1
ATOM 745 C CA . MET B 1 4 ? 20.875 24.25 0.48 1 36.53 4 MET B CA 1
ATOM 746 C C . MET B 1 4 ? 19.703 23.281 0.38 1 36.53 4 MET B C 1
ATOM 748 O O . MET B 1 4 ? 19.609 22.5 -0.574 1 36.53 4 MET B O 1
ATOM 752 N N . ALA B 1 5 ? 19.297 22.75 1.402 1 44.81 5 ALA B N 1
ATOM 753 C CA . ALA B 1 5 ? 18.031 22.047 1.528 1 44.81 5 ALA B CA 1
ATOM 754 C C . ALA B 1 5 ? 16.938 22.734 0.705 1 44.81 5 ALA B C 1
ATOM 756 O O . ALA B 1 5 ? 16.594 23.891 0.956 1 44.81 5 ALA B O 1
ATOM 757 N N . GLN B 1 6 ? 16.984 22.703 -0.64 1 45.28 6 GLN B N 1
ATOM 758 C CA . GLN B 1 6 ? 15.906 23.375 -1.375 1 45.28 6 GLN B CA 1
ATOM 759 C C . GLN B 1 6 ? 14.539 22.938 -0.851 1 45.28 6 GLN B C 1
ATOM 761 O O . GLN B 1 6 ? 14.227 21.75 -0.801 1 45.28 6 GLN B O 1
ATOM 766 N N . VAL B 1 7 ? 14.031 23.531 0.061 1 47.22 7 VAL B N 1
ATOM 767 C CA . VAL B 1 7 ? 12.641 23.406 0.483 1 47.22 7 VAL B CA 1
ATOM 768 C C . VAL B 1 7 ? 11.727 23.438 -0.74 1 47.22 7 VAL B C 1
ATOM 770 O O . VAL B 1 7 ? 11.648 24.453 -1.441 1 47.22 7 VAL B O 1
ATOM 773 N N . ILE B 1 8 ? 11.766 22.422 -1.584 1 53.28 8 ILE B N 1
ATOM 774 C CA . ILE B 1 8 ? 10.828 22.391 -2.703 1 53.28 8 ILE B CA 1
ATOM 775 C C . ILE B 1 8 ? 9.422 22.719 -2.211 1 53.28 8 ILE B C 1
ATOM 777 O O . ILE B 1 8 ? 9.008 22.25 -1.149 1 53.28 8 ILE B O 1
ATOM 781 N N . ASN B 1 9 ? 8.844 23.766 -2.525 1 55.72 9 ASN B N 1
ATOM 782 C CA . ASN B 1 9 ? 7.426 24.062 -2.357 1 55.72 9 ASN B CA 1
ATOM 783 C C . ASN B 1 9 ? 6.555 22.984 -2.982 1 55.72 9 ASN B C 1
ATOM 785 O O . ASN B 1 9 ? 6.469 22.875 -4.207 1 55.72 9 ASN B O 1
ATOM 789 N N . PRO B 1 10 ? 6.293 22.016 -2.172 1 57.31 10 PRO B N 1
ATOM 790 C CA . PRO B 1 10 ? 5.543 20.891 -2.746 1 57.31 10 PRO B CA 1
ATOM 791 C C . PRO B 1 10 ? 4.477 21.344 -3.74 1 57.31 10 PRO B C 1
ATOM 793 O O . PRO B 1 10 ? 4.215 20.656 -4.73 1 57.31 10 PRO B O 1
ATOM 796 N N . ALA B 1 11 ? 3.979 22.5 -3.498 1 60.69 11 ALA B N 1
ATOM 797 C CA . ALA B 1 11 ? 2.992 23.016 -4.438 1 60.69 11 ALA B CA 1
ATOM 798 C C . ALA B 1 11 ? 3.629 23.312 -5.789 1 60.69 11 ALA B C 1
ATOM 800 O O . ALA B 1 11 ? 2.951 23.297 -6.82 1 60.69 11 ALA B O 1
ATOM 801 N N . ALA B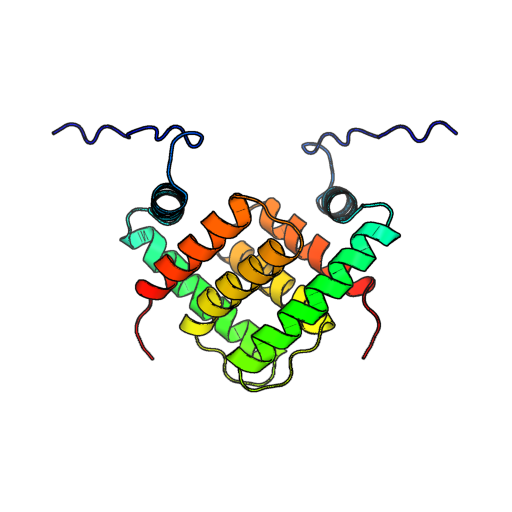 1 12 ? 4.898 23.406 -5.789 1 75.06 12 ALA B N 1
ATOM 802 C CA . ALA B 1 12 ? 5.512 23.828 -7.047 1 75.06 12 ALA B CA 1
ATOM 803 C C . ALA B 1 12 ? 6.344 22.703 -7.652 1 75.06 12 ALA B C 1
ATOM 805 O O . ALA B 1 12 ? 6.676 22.734 -8.836 1 75.06 12 ALA B O 1
ATOM 806 N N . ALA B 1 13 ? 6.426 21.656 -6.879 1 86.12 13 ALA B N 1
ATOM 807 C CA . ALA B 1 13 ? 7.312 20.609 -7.387 1 86.12 13 ALA B CA 1
ATOM 808 C C . ALA B 1 13 ? 6.559 19.641 -8.305 1 86.12 13 ALA B C 1
ATOM 810 O O . ALA B 1 13 ? 5.375 19.375 -8.086 1 86.12 13 ALA B O 1
ATOM 811 N N . SER B 1 14 ? 7.293 19.234 -9.352 1 95.81 14 SER B N 1
ATOM 812 C CA . SER B 1 14 ? 6.723 18.188 -10.172 1 95.81 14 SER B CA 1
ATOM 813 C C . SER B 1 14 ? 6.48 16.922 -9.359 1 95.81 14 SER B C 1
ATOM 815 O O . SER B 1 14 ? 7.066 16.734 -8.289 1 95.81 14 SER B O 1
ATOM 817 N N . ILE B 1 15 ? 5.633 16.109 -9.852 1 97 15 ILE B N 1
ATOM 818 C CA . ILE B 1 15 ? 5.379 14.836 -9.164 1 97 15 ILE B CA 1
ATOM 819 C C . ILE B 1 15 ? 6.664 14.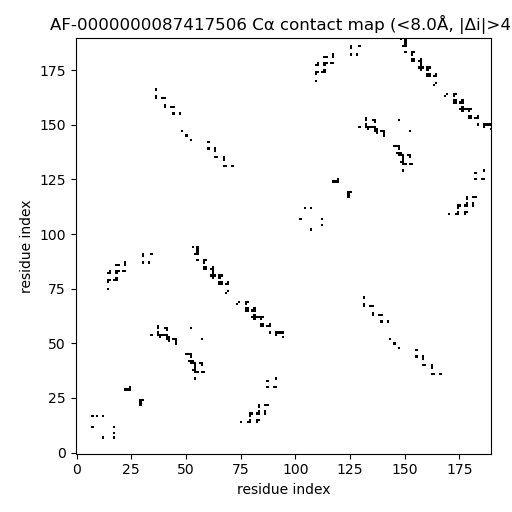016 -9.109 1 97 15 ILE B C 1
ATOM 821 O O . ILE B 1 15 ? 6.902 13.289 -8.141 1 97 15 ILE B O 1
ATOM 825 N N . LEU B 1 16 ? 7.551 14.109 -10.094 1 96.69 16 LEU B N 1
ATOM 826 C CA . LEU B 1 16 ? 8.805 13.359 -10.125 1 96.69 16 LEU B CA 1
ATOM 827 C C . LEU B 1 16 ? 9.773 13.875 -9.07 1 96.69 16 LEU B C 1
ATOM 829 O O . LEU B 1 16 ? 10.43 13.086 -8.391 1 96.69 16 LEU B O 1
ATOM 833 N N . ALA B 1 17 ? 9.891 15.109 -8.969 1 94.25 17 ALA B N 1
ATOM 834 C CA . ALA B 1 17 ? 10.781 15.695 -7.961 1 94.25 17 ALA B CA 1
ATOM 835 C C . ALA B 1 17 ? 10.312 15.352 -6.551 1 94.25 17 ALA B C 1
ATOM 837 O O . ALA B 1 17 ? 11.125 15.039 -5.676 1 94.25 17 ALA B O 1
ATOM 838 N N . GLU B 1 18 ? 9.07 15.414 -6.312 1 93.31 18 GLU B N 1
ATOM 839 C CA . GLU B 1 18 ? 8.516 15.055 -5.012 1 93.31 18 GLU B CA 1
ATOM 840 C C . GLU B 1 18 ? 8.758 13.578 -4.703 1 93.31 18 GLU B C 1
ATOM 842 O O . GLU B 1 18 ? 9.156 13.227 -3.588 1 93.31 18 GLU B O 1
ATOM 847 N N . ALA B 1 19 ? 8.508 12.742 -5.648 1 95.06 19 ALA B N 1
ATOM 848 C CA . ALA B 1 19 ? 8.758 11.312 -5.469 1 95.06 19 ALA B CA 1
ATOM 849 C C . ALA B 1 19 ? 10.219 11.055 -5.113 1 95.06 19 ALA B C 1
ATOM 851 O O . ALA B 1 19 ? 10.508 10.242 -4.23 1 95.06 19 ALA B O 1
ATOM 852 N N . GLU B 1 20 ? 11.109 11.688 -5.832 1 91.88 20 GLU B N 1
ATOM 853 C CA . GLU B 1 20 ? 12.531 11.531 -5.566 1 91.88 20 GLU B CA 1
ATOM 854 C C . GLU B 1 20 ? 12.883 11.953 -4.141 1 91.88 20 GLU B C 1
ATOM 856 O O . GLU B 1 20 ? 13.656 11.281 -3.461 1 91.88 20 GLU B O 1
ATOM 861 N N . LEU B 1 21 ? 12.273 13 -3.729 1 88.12 21 LEU B N 1
ATOM 862 C CA . LEU B 1 21 ? 12.523 13.484 -2.377 1 88.12 21 LEU B CA 1
ATOM 863 C C . LEU B 1 21 ? 12 12.5 -1.337 1 88.12 21 LEU B C 1
ATOM 865 O O . LEU B 1 21 ? 12.656 12.242 -0.329 1 88.12 21 LEU B O 1
ATOM 869 N N . LEU B 1 22 ? 10.844 12 -1.489 1 89.06 22 LEU B N 1
ATOM 870 C CA . LEU B 1 22 ? 10.219 11.094 -0.541 1 89.06 22 LEU B CA 1
ATOM 871 C C . LEU B 1 22 ? 10.992 9.781 -0.446 1 89.06 22 LEU B C 1
ATOM 873 O O . LEU B 1 22 ? 10.938 9.094 0.575 1 89.06 22 LEU B O 1
ATOM 877 N N . THR B 1 23 ? 11.695 9.453 -1.498 1 91.62 23 THR B N 1
ATOM 878 C CA . THR B 1 23 ? 12.406 8.18 -1.509 1 91.62 23 THR B CA 1
ATOM 879 C C . THR B 1 23 ? 13.914 8.398 -1.383 1 91.62 23 THR B C 1
ATOM 881 O O . THR B 1 23 ? 14.695 7.465 -1.578 1 91.62 23 THR B O 1
ATOM 884 N N . ALA B 1 24 ? 14.273 9.844 -1.142 1 78.12 24 ALA B N 1
ATOM 885 C CA . ALA B 1 24 ? 15.672 10.234 -1.083 1 78.12 24 ALA B CA 1
ATOM 886 C C . ALA B 1 24 ? 16.25 9.984 0.305 1 78.12 24 ALA B C 1
ATOM 888 O O . ALA B 1 24 ? 15.672 10.383 1.313 1 78.12 24 ALA B O 1
ATOM 889 N N . LYS B 1 25 ? 16.078 9.336 1.418 1 61.78 25 LYS B N 1
ATOM 890 C CA . LYS B 1 25 ? 17.047 9.266 2.512 1 61.78 25 LYS B CA 1
ATOM 891 C C . LYS B 1 25 ? 18.469 9.172 1.979 1 61.78 25 LYS B C 1
ATOM 893 O O . LYS B 1 25 ? 18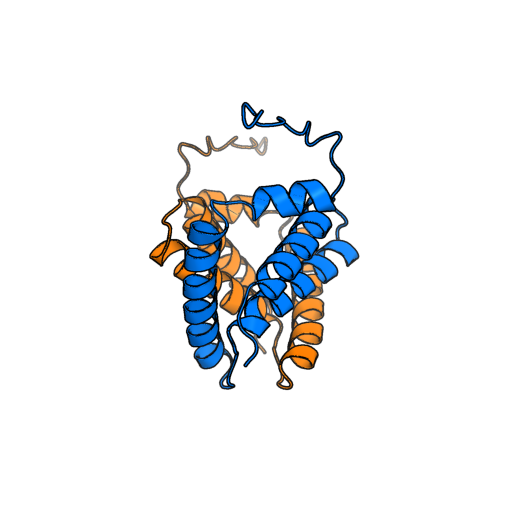.672 8.984 0.777 1 61.78 25 LYS B O 1
ATOM 898 N N . ASN B 1 26 ? 19.531 9.406 2.988 1 58.41 26 ASN B N 1
ATOM 899 C CA . ASN B 1 26 ? 20.781 8.93 2.393 1 58.41 26 ASN B CA 1
ATOM 900 C C . ASN B 1 26 ? 20.562 7.652 1.584 1 58.41 26 ASN B C 1
ATOM 902 O O . ASN B 1 26 ? 19.906 6.723 2.049 1 58.41 26 ASN B O 1
ATOM 906 N N . ARG B 1 27 ? 20.438 7.84 0.272 1 52.28 27 ARG B N 1
ATOM 907 C CA . ARG B 1 27 ? 20.125 6.793 -0.694 1 52.28 27 ARG B CA 1
ATOM 908 C C . ARG B 1 27 ? 20.453 5.414 -0.133 1 52.28 27 ARG B C 1
ATOM 910 O O . ARG B 1 27 ? 19.688 4.465 -0.311 1 52.28 27 ARG B O 1
ATOM 917 N N . GLN B 1 28 ? 21.484 5.531 0.638 1 54.66 28 GLN B N 1
ATOM 918 C CA . GLN B 1 28 ? 21.969 4.262 1.18 1 54.66 28 GLN B CA 1
ATOM 919 C C . GLN B 1 28 ? 21.047 3.766 2.297 1 54.66 28 GLN B C 1
ATOM 921 O O . GLN B 1 28 ? 20.688 2.588 2.334 1 54.66 28 GLN B O 1
ATOM 926 N N . G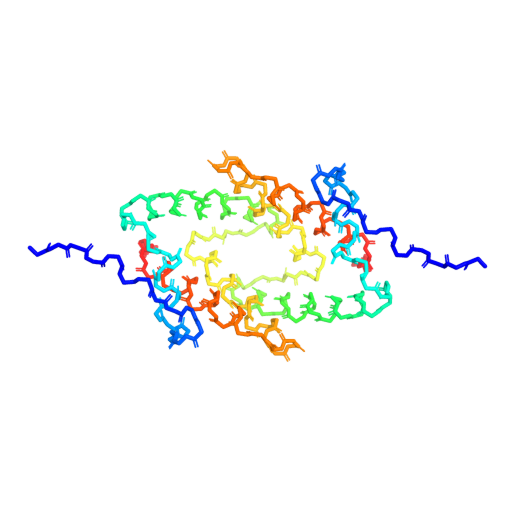LU B 1 29 ? 20.719 4.66 3.213 1 65.81 29 GLU B N 1
ATOM 927 C CA . GLU B 1 29 ? 19.891 4.262 4.355 1 65.81 29 GLU B CA 1
ATOM 928 C C . GLU B 1 29 ? 18.469 3.922 3.918 1 65.81 29 GLU B C 1
ATOM 930 O O . GLU B 1 29 ? 17.891 2.943 4.387 1 65.81 29 GLU B O 1
ATOM 935 N N . ALA B 1 30 ? 18.078 4.656 2.973 1 61.84 30 ALA B N 1
ATOM 936 C CA . ALA B 1 30 ? 16.719 4.43 2.496 1 61.84 30 ALA B CA 1
ATOM 937 C C . ALA B 1 30 ? 16.625 3.129 1.705 1 61.84 30 ALA B C 1
ATOM 939 O O . ALA B 1 30 ? 15.703 2.334 1.915 1 61.84 30 ALA B O 1
ATOM 940 N N . TYR B 1 31 ? 17.672 2.934 0.91 1 60.78 31 TYR B N 1
ATOM 941 C CA . TYR B 1 31 ? 17.734 1.739 0.076 1 60.78 31 TYR B CA 1
ATOM 942 C C . TYR B 1 31 ? 17.891 0.486 0.929 1 60.78 31 TYR B C 1
ATOM 944 O O . TYR B 1 31 ? 17.281 -0.546 0.643 1 60.78 31 TYR B O 1
ATOM 952 N N . GLY B 1 32 ? 18.734 0.689 1.875 1 70.06 32 GLY B N 1
ATOM 953 C CA . GLY B 1 32 ? 18.938 -0.476 2.721 1 70.06 32 GLY B CA 1
ATOM 954 C C . GLY B 1 32 ? 17.703 -0.882 3.492 1 70.06 32 GLY B C 1
ATOM 955 O O . GLY B 1 32 ? 17.344 -2.061 3.527 1 70.06 32 GLY B O 1
ATOM 956 N N . ASP B 1 33 ? 17.156 0.165 3.863 1 86.38 33 ASP B N 1
ATOM 957 C CA . ASP B 1 33 ? 15.961 -0.093 4.656 1 86.38 33 ASP B CA 1
ATOM 958 C C . ASP B 1 33 ? 14.828 -0.625 3.779 1 86.38 33 ASP B C 1
ATOM 960 O O . ASP B 1 33 ? 14.133 -1.57 4.16 1 86.38 33 ASP B O 1
ATOM 964 N N . TYR B 1 34 ? 14.805 -0.061 2.561 1 91.69 34 TYR B N 1
ATOM 965 C CA . TYR B 1 34 ? 13.688 -0.495 1.727 1 91.69 34 TYR B CA 1
ATOM 966 C C . TYR B 1 34 ? 13.93 -1.898 1.185 1 91.69 34 TYR B C 1
ATOM 968 O O . TYR B 1 34 ? 12.984 -2.684 1.043 1 91.69 34 TYR B O 1
ATOM 976 N N . ARG B 1 35 ? 15.164 -2.166 0.934 1 93.25 35 ARG B N 1
ATOM 977 C CA . ARG B 1 35 ? 15.484 -3.512 0.471 1 93.25 35 ARG B CA 1
ATOM 978 C C . ARG B 1 35 ? 15.078 -4.559 1.506 1 93.25 35 ARG B C 1
ATOM 980 O O . ARG B 1 35 ? 14.508 -5.594 1.158 1 93.25 35 ARG B O 1
ATOM 987 N N . GLU B 1 36 ? 15.477 -4.301 2.668 1 95.25 36 GLU B N 1
ATOM 988 C CA . GLU B 1 36 ? 15.109 -5.219 3.742 1 95.25 36 GLU B CA 1
ATOM 989 C C . GLU B 1 36 ? 13.594 -5.309 3.902 1 95.25 36 GLU B C 1
ATOM 991 O O . GLU B 1 36 ? 13.039 -6.402 4.039 1 95.25 36 GLU B O 1
ATOM 996 N N . GLN B 1 37 ? 12.938 -4.168 3.838 1 96.5 37 GLN B N 1
ATOM 997 C CA . GLN B 1 37 ? 11.484 -4.16 3.961 1 96.5 37 GLN B CA 1
ATOM 998 C C . GLN B 1 37 ? 10.828 -4.898 2.797 1 96.5 37 GLN B C 1
ATOM 1000 O O . GLN B 1 37 ? 9.891 -5.668 2.992 1 96.5 37 GLN B O 1
ATOM 1005 N N . SER B 1 38 ? 11.328 -4.641 1.645 1 97.56 38 SER B N 1
ATOM 1006 C CA . SER B 1 38 ? 10.766 -5.297 0.468 1 97.56 38 SER B CA 1
ATOM 1007 C C . SER B 1 38 ? 10.945 -6.809 0.538 1 97.56 38 SER B C 1
ATOM 1009 O O . SER B 1 38 ? 10.031 -7.562 0.194 1 97.56 38 SER B O 1
ATOM 1011 N N . ARG B 1 39 ? 12.109 -7.289 1.054 1 97.88 39 ARG B N 1
ATOM 1012 C CA . ARG B 1 39 ? 12.359 -8.719 1.232 1 97.88 39 ARG B CA 1
ATOM 1013 C C . ARG B 1 39 ? 11.367 -9.328 2.217 1 97.88 39 ARG B C 1
ATOM 1015 O O . ARG B 1 39 ? 10.805 -10.398 1.965 1 97.88 39 ARG B O 1
ATOM 1022 N N . ASP B 1 40 ? 11.219 -8.68 3.277 1 98.5 40 ASP B N 1
ATOM 1023 C CA . ASP B 1 40 ? 10.328 -9.203 4.305 1 98.5 40 ASP B CA 1
ATOM 1024 C C . ASP B 1 40 ? 8.875 -9.227 3.814 1 98.5 40 ASP B C 1
ATOM 1026 O O . ASP B 1 40 ? 8.156 -10.195 4.051 1 98.5 40 ASP B O 1
ATOM 1030 N N . VAL B 1 41 ? 8.414 -8.164 3.115 1 98.81 41 VAL B N 1
ATOM 1031 C CA . VAL B 1 41 ? 7.062 -8.117 2.562 1 98.81 41 VAL B CA 1
ATOM 1032 C C . VAL B 1 41 ? 6.891 -9.234 1.534 1 98.81 41 VAL B C 1
ATOM 1034 O O . VAL B 1 41 ? 5.875 -9.938 1.535 1 98.81 41 VAL B O 1
ATOM 1037 N N . ALA B 1 42 ? 7.867 -9.398 0.728 1 98.88 42 ALA B N 1
ATOM 1038 C CA . ALA B 1 42 ? 7.805 -10.445 -0.289 1 98.88 42 ALA B CA 1
ATOM 1039 C C . ALA B 1 42 ? 7.648 -11.82 0.351 1 98.88 42 ALA B C 1
ATOM 1041 O O . ALA B 1 42 ? 6.855 -12.641 -0.119 1 98.88 42 ALA B O 1
ATOM 1042 N N . ALA B 1 43 ? 8.375 -12.07 1.392 1 98.81 43 ALA B N 1
ATOM 1043 C CA . ALA B 1 43 ? 8.289 -13.352 2.092 1 98.81 43 ALA B CA 1
ATOM 1044 C C . ALA B 1 43 ? 6.887 -13.562 2.658 1 98.81 43 ALA B C 1
ATOM 1046 O O . ALA B 1 43 ? 6.305 -14.641 2.498 1 98.81 43 ALA B O 1
ATOM 1047 N N . VAL B 1 44 ? 6.324 -12.602 3.24 1 98.88 44 VAL B N 1
ATOM 1048 C CA . VAL B 1 44 ? 5 -12.703 3.842 1 98.88 44 VAL B CA 1
ATOM 1049 C C . VAL B 1 44 ? 3.947 -12.875 2.75 1 98.88 44 VAL B C 1
ATOM 1051 O O . VAL B 1 44 ? 3.053 -13.719 2.867 1 98.88 44 VAL B O 1
ATOM 1054 N N . TRP B 1 45 ? 4.027 -12.086 1.708 1 98.94 45 TRP B N 1
ATOM 1055 C CA . TRP B 1 45 ? 3.068 -12.188 0.615 1 98.94 45 TRP B CA 1
ATOM 1056 C C . TRP B 1 45 ? 3.178 -13.547 -0.075 1 98.94 45 TRP B C 1
ATOM 1058 O O . TRP B 1 45 ? 2.18 -14.094 -0.551 1 98.94 45 TRP B O 1
ATOM 1068 N N . SER B 1 46 ? 4.398 -14.102 -0.159 1 98.94 46 SER B N 1
ATOM 1069 C CA . SER B 1 46 ? 4.559 -15.438 -0.716 1 98.94 46 SER B CA 1
ATOM 1070 C C . SER B 1 46 ? 3.756 -16.469 0.073 1 98.94 46 SER B C 1
ATOM 1072 O O . SER B 1 46 ? 3.127 -17.359 -0.51 1 98.94 46 SER B O 1
ATOM 1074 N N . VAL B 1 47 ? 3.734 -16.375 1.322 1 98.81 47 VAL B N 1
ATOM 1075 C CA . VAL B 1 47 ? 2.969 -17.281 2.168 1 98.81 47 VAL B CA 1
ATOM 1076 C C . VAL B 1 47 ? 1.475 -17.062 1.94 1 98.81 47 VAL B C 1
ATOM 1078 O O . VAL B 1 47 ? 0.725 -18.016 1.744 1 98.81 47 VAL B O 1
ATOM 1081 N N . LEU B 1 48 ? 1.054 -15.797 1.874 1 98.62 48 LEU B N 1
ATOM 1082 C CA . LEU B 1 48 ? -0.363 -15.469 1.754 1 98.62 48 LEU B CA 1
ATOM 1083 C C . LEU B 1 48 ? -0.908 -15.906 0.397 1 98.62 48 LEU B C 1
ATOM 1085 O O . LEU B 1 48 ? -2.068 -16.297 0.288 1 98.62 48 LEU B O 1
ATOM 1089 N N . THR B 1 49 ? -0.109 -15.828 -0.643 1 98.38 49 THR B N 1
ATOM 1090 C CA . THR B 1 49 ? -0.591 -16.094 -1.995 1 98.38 49 THR B CA 1
ATOM 1091 C C . THR B 1 49 ? -0.333 -17.547 -2.391 1 98.38 49 THR B C 1
ATOM 1093 O O . THR B 1 49 ? -0.935 -18.047 -3.34 1 98.38 49 THR B O 1
ATOM 1096 N N . GLY B 1 50 ? 0.647 -18.141 -1.75 1 98.19 50 GLY B N 1
ATOM 1097 C CA . GLY B 1 50 ? 1.012 -19.5 -2.084 1 98.19 50 GLY B CA 1
ATOM 1098 C C . GLY B 1 50 ? 1.954 -19.594 -3.27 1 98.19 50 GLY B C 1
ATOM 1099 O O . GLY B 1 50 ? 2.176 -20.688 -3.809 1 98.19 50 GLY B O 1
ATOM 1100 N N . VAL B 1 51 ? 2.422 -18.5 -3.793 1 98.62 51 VAL B N 1
ATOM 1101 C CA . VAL B 1 51 ? 3.402 -18.453 -4.871 1 98.62 51 VAL B CA 1
ATOM 1102 C C . VAL B 1 51 ? 4.578 -17.562 -4.465 1 98.62 51 VAL B C 1
ATOM 1104 O O . VAL B 1 51 ? 4.449 -16.734 -3.562 1 98.62 51 VAL B O 1
ATOM 1107 N N . ALA B 1 52 ? 5.664 -17.766 -5.188 1 98.38 52 ALA B N 1
ATOM 1108 C CA . ALA B 1 52 ? 6.836 -16.953 -4.871 1 98.38 52 ALA B CA 1
ATOM 1109 C C . ALA B 1 52 ? 6.652 -15.516 -5.336 1 98.38 52 ALA B C 1
ATOM 1111 O O . ALA B 1 52 ? 6.445 -15.266 -6.527 1 98.38 52 ALA B O 1
ATOM 1112 N N . ILE B 1 53 ? 6.695 -14.594 -4.422 1 98.75 53 ILE B N 1
ATOM 1113 C CA . ILE B 1 53 ? 6.781 -13.156 -4.672 1 98.75 53 ILE B CA 1
ATOM 1114 C C . ILE B 1 53 ? 8.203 -12.672 -4.406 1 98.75 53 ILE B C 1
ATOM 1116 O O . ILE B 1 53 ? 8.766 -12.938 -3.344 1 98.75 53 ILE B O 1
ATOM 1120 N N . THR B 1 54 ? 8.766 -12.016 -5.363 1 98.62 54 THR B N 1
ATOM 1121 C CA . THR B 1 54 ? 10.117 -11.516 -5.191 1 98.62 54 THR B CA 1
ATOM 1122 C C . THR B 1 54 ? 10.109 -10.109 -4.602 1 98.62 54 THR B C 1
ATOM 1124 O O . THR B 1 54 ? 9.102 -9.391 -4.703 1 98.62 54 THR B O 1
ATOM 1127 N N . PRO B 1 55 ? 11.25 -9.656 -4.082 1 98.44 55 PRO B N 1
ATOM 1128 C CA . PRO B 1 55 ? 11.32 -8.289 -3.562 1 98.44 55 PRO B CA 1
ATOM 1129 C C . PRO B 1 55 ? 11.016 -7.242 -4.629 1 98.44 55 PRO B C 1
ATOM 1131 O O . PRO B 1 55 ? 10.406 -6.211 -4.328 1 98.44 55 PRO B O 1
ATOM 1134 N N . ARG B 1 56 ? 11.352 -7.465 -5.863 1 98.38 56 ARG B N 1
ATOM 1135 C CA . ARG B 1 56 ? 11.117 -6.5 -6.934 1 98.38 56 ARG B CA 1
ATOM 1136 C C . ARG B 1 56 ? 9.633 -6.402 -7.27 1 98.38 56 ARG B C 1
ATOM 1138 O O . ARG B 1 56 ? 9.164 -5.367 -7.742 1 98.38 56 ARG B O 1
ATOM 1145 N N . MET B 1 57 ? 8.883 -7.453 -6.9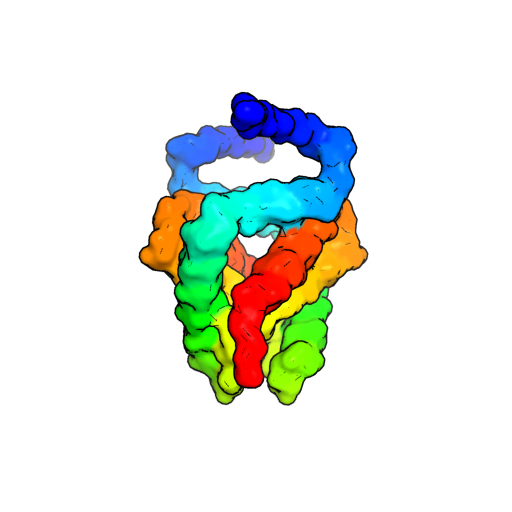53 1 98.81 57 MET B N 1
ATOM 1146 C CA . MET B 1 57 ? 7.457 -7.445 -7.258 1 98.81 57 MET B CA 1
ATOM 1147 C C . MET B 1 57 ? 6.695 -6.551 -6.285 1 98.81 57 MET B C 1
ATOM 1149 O O . MET B 1 57 ? 5.648 -6 -6.633 1 98.81 57 MET B O 1
ATOM 1153 N N . VAL B 1 58 ? 7.285 -6.277 -5.152 1 98.88 58 VAL B N 1
ATOM 1154 C CA . VAL B 1 58 ? 6.574 -5.512 -4.137 1 98.88 58 VAL B CA 1
ATOM 1155 C C . VAL B 1 58 ? 6.363 -4.078 -4.621 1 98.88 58 VAL B C 1
ATOM 1157 O O . VAL B 1 58 ? 5.227 -3.611 -4.719 1 98.88 58 VAL B O 1
ATOM 1160 N N . PRO B 1 59 ? 7.414 -3.367 -4.992 1 98.5 59 PRO B N 1
ATOM 1161 C CA . PRO B 1 59 ? 7.156 -2.006 -5.469 1 98.5 59 PRO B CA 1
ATOM 1162 C C . PRO B 1 59 ? 6.406 -1.979 -6.797 1 98.5 59 PRO B C 1
ATOM 1164 O O . PRO B 1 59 ? 5.641 -1.048 -7.062 1 98.5 59 PRO B O 1
ATOM 1167 N N . LEU B 1 60 ? 6.59 -2.984 -7.609 1 98.88 60 LEU B N 1
ATOM 1168 C CA . LEU B 1 60 ? 5.816 -3.053 -8.844 1 98.88 60 LEU B CA 1
ATOM 1169 C C . LEU B 1 60 ? 4.324 -3.158 -8.547 1 98.88 60 LEU B C 1
ATOM 1171 O O . LEU B 1 60 ? 3.518 -2.434 -9.133 1 98.88 60 LEU B O 1
ATOM 1175 N N . MET B 1 61 ? 3.959 -3.99 -7.633 1 98.94 61 MET B N 1
ATOM 1176 C CA . MET B 1 61 ? 2.57 -4.191 -7.227 1 98.94 61 MET B CA 1
ATOM 1177 C C . MET B 1 61 ? 2.035 -2.965 -6.496 1 98.94 61 MET B C 1
ATOM 1179 O O . MET B 1 61 ? 0.889 -2.564 -6.699 1 98.94 61 MET B O 1
ATOM 1183 N N . MET B 1 62 ? 2.865 -2.322 -5.738 1 98.94 62 MET B N 1
ATOM 1184 C CA . MET B 1 62 ? 2.443 -1.103 -5.055 1 98.94 62 MET B CA 1
ATOM 1185 C C . MET B 1 62 ? 2.219 0.029 -6.055 1 98.94 62 MET B C 1
ATOM 1187 O O . MET B 1 62 ? 1.264 0.797 -5.922 1 98.94 62 MET B O 1
ATOM 1191 N N . ALA B 1 63 ? 3.105 0.124 -7.047 1 98.88 63 ALA B N 1
ATOM 1192 C CA . ALA B 1 63 ? 2.869 1.117 -8.094 1 98.88 63 ALA B CA 1
ATOM 1193 C C . ALA B 1 63 ? 1.551 0.851 -8.812 1 98.88 63 ALA B C 1
ATOM 1195 O O . ALA B 1 63 ? 0.761 1.771 -9.039 1 98.88 63 ALA B O 1
ATOM 1196 N N . ALA B 1 64 ? 1.276 -0.364 -9.125 1 98.94 64 ALA B N 1
ATOM 1197 C CA . ALA B 1 64 ? 0.036 -0.735 -9.797 1 98.94 64 ALA B CA 1
ATOM 1198 C C . ALA B 1 64 ? -1.18 -0.388 -8.945 1 98.94 64 ALA B C 1
ATOM 1200 O O . ALA B 1 64 ? -2.186 0.108 -9.453 1 98.94 64 ALA B O 1
ATOM 1201 N N . LEU B 1 65 ? -1.106 -0.62 -7.633 1 98.88 65 LEU B N 1
ATOM 1202 C CA . LEU B 1 65 ? -2.17 -0.256 -6.703 1 98.88 65 LEU B CA 1
ATOM 1203 C C . LEU B 1 65 ? -2.469 1.237 -6.773 1 98.88 65 LEU B C 1
ATOM 1205 O O . LEU B 1 65 ? -3.633 1.639 -6.84 1 98.88 65 LEU B O 1
ATOM 1209 N N . LYS B 1 66 ? -1.43 2.047 -6.875 1 98.62 66 LYS B N 1
ATOM 1210 C CA . LYS B 1 66 ? -1.633 3.492 -6.918 1 98.62 66 LYS B CA 1
ATOM 1211 C C . LYS B 1 66 ? -2.248 3.918 -8.25 1 98.62 66 LYS B C 1
ATOM 1213 O O . LYS B 1 66 ? -3.027 4.871 -8.305 1 98.62 66 LYS B O 1
ATOM 1218 N N . LEU B 1 67 ? -1.909 3.217 -9.266 1 98.62 67 LEU B N 1
ATOM 1219 C CA . LEU B 1 67 ? -2.49 3.521 -10.57 1 98.62 67 LEU B CA 1
ATOM 1220 C C . LEU B 1 67 ? -3.969 3.156 -10.609 1 98.62 67 LEU B C 1
ATOM 1222 O O . LEU B 1 67 ? -4.777 3.877 -11.195 1 98.62 67 LEU B O 1
ATOM 1226 N N . VAL B 1 68 ? -4.289 2.076 -10.047 1 98.5 68 VAL B N 1
ATOM 1227 C CA . VAL B 1 68 ? -5.699 1.713 -9.969 1 98.5 68 VAL B CA 1
ATOM 1228 C C . VAL B 1 68 ? -6.457 2.752 -9.148 1 98.5 68 VAL B C 1
ATOM 1230 O O . VAL B 1 68 ? -7.547 3.184 -9.531 1 98.5 68 VAL B O 1
ATOM 1233 N N . ARG B 1 69 ? -5.91 3.189 -7.988 1 97.19 69 ARG B N 1
ATOM 1234 C CA . ARG B 1 69 ? -6.52 4.238 -7.18 1 97.19 69 ARG B CA 1
ATOM 1235 C C . ARG B 1 69 ? -6.668 5.527 -7.98 1 97.19 69 ARG B C 1
ATOM 1237 O O . ARG B 1 69 ? -7.691 6.211 -7.883 1 97.19 69 ARG B O 1
ATOM 1244 N N . GLU B 1 70 ? -5.684 5.793 -8.758 1 96.88 70 GLU B N 1
ATOM 1245 C CA . GLU B 1 70 ? -5.719 6.98 -9.609 1 96.88 70 GLU B CA 1
ATOM 1246 C C . GLU B 1 70 ? -6.871 6.914 -10.602 1 96.88 70 GLU B C 1
ATOM 1248 O O . GLU B 1 70 ? -7.527 7.922 -10.867 1 96.88 70 GLU B O 1
ATOM 1253 N N . SER B 1 71 ? -7.086 5.754 -11.117 1 96.69 71 SER B N 1
ATOM 1254 C CA . SER B 1 71 ? -8.156 5.578 -12.102 1 96.69 71 SER B CA 1
ATOM 1255 C C . SER B 1 71 ? -9.531 5.73 -11.453 1 96.69 71 SER B C 1
ATOM 1257 O O . SER B 1 71 ? -10.484 6.16 -12.109 1 96.69 71 SER B O 1
ATOM 1259 N N . GLY B 1 72 ? -9.609 5.438 -10.219 1 92.5 72 GLY B N 1
ATOM 1260 C CA . GLY B 1 72 ? -10.875 5.527 -9.5 1 92.5 72 GLY B CA 1
ATOM 1261 C C . GLY B 1 72 ? -11.102 6.883 -8.859 1 92.5 72 GLY B C 1
ATOM 1262 O O . GLY B 1 72 ? -12.172 7.477 -9.008 1 92.5 72 GLY B O 1
ATOM 1263 N N . LYS B 1 73 ? -10.094 7.316 -8.172 1 92.19 73 LYS B N 1
ATOM 1264 C CA . LYS B 1 73 ? -10.102 8.602 -7.469 1 92.19 73 LYS B CA 1
ATOM 1265 C C . LYS B 1 73 ? -8.781 9.344 -7.668 1 92.19 73 LYS B C 1
ATOM 1267 O O . LYS B 1 73 ? -7.875 9.234 -6.84 1 92.19 73 LYS B O 1
ATOM 1272 N N . PRO B 1 74 ? -8.797 10.18 -8.656 1 95.19 74 PRO B N 1
ATOM 1273 C CA . PRO B 1 74 ? -7.543 10.859 -9 1 95.19 74 PRO B CA 1
ATOM 1274 C C . PRO B 1 74 ? -7.062 11.805 -7.906 1 95.19 74 PRO B C 1
ATOM 1276 O O . PRO B 1 74 ? -7.84 12.617 -7.402 1 95.19 74 PRO B O 1
ATOM 1279 N N . LYS B 1 75 ? -5.887 11.633 -7.488 1 96.38 75 LYS B N 1
ATOM 1280 C CA . LYS B 1 75 ? -5.156 12.492 -6.559 1 96.38 75 LYS B CA 1
ATOM 1281 C C . LYS B 1 75 ? -3.678 12.57 -6.93 1 96.38 75 LYS B C 1
ATOM 1283 O O . LYS B 1 75 ? -3.074 11.562 -7.312 1 96.38 75 LYS B O 1
ATOM 1288 N N . ARG B 1 76 ? -3.182 13.711 -6.746 1 96.56 76 ARG B N 1
ATOM 1289 C CA . ARG B 1 76 ? -1.756 13.914 -6.98 1 96.56 76 ARG B CA 1
ATOM 1290 C C . ARG B 1 76 ? -0.924 12.906 -6.191 1 96.56 76 ARG B C 1
ATOM 1292 O O . ARG B 1 76 ? 0.071 12.383 -6.699 1 96.56 76 ARG B O 1
ATOM 1299 N N . ASP B 1 77 ? -1.325 12.594 -4.953 1 96.56 77 ASP B N 1
ATOM 1300 C CA . ASP B 1 77 ? -0.588 11.68 -4.082 1 96.56 77 ASP B CA 1
ATOM 1301 C C . ASP B 1 77 ? -0.472 10.297 -4.707 1 96.56 77 ASP B C 1
ATOM 1303 O O . ASP B 1 77 ? 0.545 9.617 -4.547 1 96.56 77 ASP B O 1
ATOM 1307 N N . ASN B 1 78 ? -1.504 9.867 -5.5 1 97.5 78 ASN B N 1
ATOM 1308 C CA . ASN B 1 78 ? -1.435 8.578 -6.18 1 97.5 78 ASN B CA 1
ATOM 1309 C C . ASN B 1 78 ? -0.285 8.531 -7.184 1 97.5 78 ASN B C 1
ATOM 1311 O O . ASN B 1 78 ? 0.467 7.555 -7.227 1 97.5 78 ASN B O 1
ATOM 1315 N N . ARG B 1 79 ? -0.227 9.609 -7.91 1 98.38 79 ARG B N 1
ATOM 1316 C CA . ARG B 1 79 ? 0.779 9.664 -8.961 1 98.38 79 ARG B CA 1
ATOM 1317 C C . ARG B 1 79 ? 2.18 9.805 -8.375 1 98.38 79 ARG B C 1
ATOM 1319 O O . ARG B 1 79 ? 3.123 9.172 -8.852 1 98.38 79 ARG B O 1
ATOM 1326 N N . VAL B 1 80 ? 2.344 10.57 -7.301 1 97.38 80 VAL B N 1
ATOM 1327 C CA . VAL B 1 80 ? 3.629 10.711 -6.625 1 97.38 80 VAL B CA 1
ATOM 1328 C C . VAL B 1 80 ? 4.059 9.359 -6.055 1 97.38 80 VAL B C 1
ATOM 1330 O O . VAL B 1 80 ? 5.203 8.938 -6.234 1 97.38 80 VAL B O 1
ATOM 1333 N N . ASP B 1 81 ? 3.143 8.633 -5.441 1 97.44 81 ASP B N 1
ATOM 1334 C CA . ASP B 1 81 ? 3.439 7.332 -4.852 1 97.44 81 ASP B CA 1
ATOM 1335 C C . ASP B 1 81 ? 3.869 6.328 -5.918 1 97.44 81 ASP B C 1
ATOM 1337 O O . ASP B 1 81 ? 4.828 5.582 -5.727 1 97.44 81 ASP B O 1
ATOM 1341 N N . ALA B 1 82 ? 3.1 6.309 -7.047 1 98.62 82 ALA B N 1
ATOM 1342 C CA . ALA B 1 82 ? 3.441 5.367 -8.109 1 98.62 82 ALA B CA 1
ATOM 1343 C C . ALA B 1 82 ? 4.863 5.605 -8.617 1 98.62 82 ALA B C 1
ATOM 1345 O O . ALA B 1 82 ? 5.648 4.664 -8.734 1 98.62 82 ALA B O 1
ATOM 1346 N N . CYS B 1 83 ? 5.156 6.852 -8.828 1 98.12 83 CYS B N 1
ATOM 1347 C CA . CYS B 1 83 ? 6.496 7.207 -9.273 1 98.12 83 CYS B CA 1
ATOM 1348 C C . CYS B 1 83 ? 7.535 6.836 -8.219 1 98.12 83 CYS B C 1
ATOM 1350 O O . CYS B 1 83 ? 8.609 6.324 -8.555 1 98.12 83 CYS B O 1
ATOM 1352 N N . GLY B 1 84 ? 7.254 7.051 -7.012 1 96.19 84 GLY B N 1
ATOM 1353 C CA . GLY B 1 84 ? 8.164 6.703 -5.938 1 96.19 84 GLY B CA 1
ATOM 1354 C C . GLY B 1 84 ? 8.445 5.215 -5.852 1 96.19 84 GLY B C 1
ATOM 1355 O O . GLY B 1 84 ? 9.602 4.801 -5.691 1 96.19 84 GLY B O 1
ATOM 1356 N N . TYR B 1 85 ? 7.418 4.418 -6.023 1 97.25 85 TYR B N 1
ATOM 1357 C CA . TYR B 1 85 ? 7.598 2.971 -5.969 1 97.25 85 TYR B CA 1
ATOM 1358 C C . TYR B 1 85 ? 8.445 2.484 -7.141 1 97.25 85 TYR B C 1
ATOM 1360 O O . TYR B 1 85 ? 9.266 1.58 -6.988 1 97.25 85 TYR B O 1
ATOM 1368 N N . LEU B 1 86 ? 8.25 3.084 -8.266 1 97.5 86 LEU B N 1
ATOM 1369 C CA . LEU B 1 86 ? 9.062 2.703 -9.414 1 97.5 86 LEU B CA 1
ATOM 1370 C C . LEU B 1 86 ? 10.508 3.15 -9.234 1 97.5 86 LEU B C 1
ATOM 1372 O O . LEU B 1 86 ? 11.43 2.465 -9.672 1 97.5 86 LEU B O 1
ATOM 1376 N N . HIS B 1 87 ? 10.664 4.289 -8.633 1 95.44 87 HIS B N 1
ATOM 1377 C CA . HIS B 1 87 ? 12.016 4.73 -8.305 1 95.44 87 HIS B CA 1
ATOM 1378 C C . HIS B 1 87 ? 12.703 3.752 -7.359 1 95.44 87 HIS B C 1
ATOM 1380 O O . HIS B 1 87 ? 13.875 3.424 -7.543 1 95.44 87 HIS B O 1
ATOM 1386 N N . LEU B 1 88 ? 12.039 3.264 -6.363 1 94.69 88 LEU B N 1
ATOM 1387 C CA . LEU B 1 88 ? 12.562 2.287 -5.414 1 94.69 88 LEU B CA 1
ATOM 1388 C C . LEU B 1 88 ? 12.859 0.962 -6.109 1 94.69 88 LEU B C 1
ATOM 1390 O O . LEU B 1 88 ? 13.859 0.305 -5.801 1 94.69 88 LEU B O 1
ATOM 1394 N N . LEU B 1 89 ? 11.961 0.638 -7.02 1 95.56 89 LEU B N 1
ATOM 1395 C CA . LEU B 1 89 ? 12.172 -0.576 -7.797 1 95.56 89 LEU B CA 1
ATOM 1396 C C . LEU B 1 89 ? 13.516 -0.523 -8.523 1 95.56 89 LEU B C 1
ATOM 1398 O O . LEU B 1 89 ? 14.25 -1.514 -8.555 1 95.56 89 LEU B O 1
ATOM 1402 N N . ASP B 1 90 ? 13.789 0.592 -9.047 1 93.19 90 ASP B N 1
ATOM 1403 C CA . ASP B 1 90 ? 15.008 0.775 -9.82 1 93.19 90 ASP B CA 1
ATOM 1404 C C . ASP B 1 90 ? 16.25 0.569 -8.953 1 93.19 90 ASP B C 1
ATOM 1406 O O . ASP B 1 90 ? 17.344 0.324 -9.469 1 93.19 90 ASP B O 1
ATOM 1410 N N . GLN B 1 91 ? 16.125 0.613 -7.707 1 89.69 91 GLN B N 1
ATOM 1411 C CA . GLN B 1 91 ? 17.266 0.526 -6.793 1 89.69 91 GLN B CA 1
ATOM 1412 C C . GLN B 1 91 ? 17.438 -0.895 -6.266 1 89.69 91 GLN B C 1
ATOM 1414 O O . GLN B 1 91 ? 18.422 -1.2 -5.602 1 89.69 91 GLN B O 1
ATOM 1419 N N . LEU B 1 92 ? 16.453 -1.706 -6.469 1 93.75 92 LEU B N 1
ATOM 1420 C CA . LEU B 1 92 ? 16.531 -3.096 -6.031 1 93.75 92 LEU B CA 1
ATOM 1421 C C . LEU B 1 92 ? 17.344 -3.93 -7.027 1 93.75 92 LEU B C 1
ATOM 1423 O O . LEU B 1 92 ? 17.266 -3.691 -8.234 1 93.75 92 LEU B O 1
ATOM 1427 N N . PRO B 1 93 ? 18.094 -4.875 -6.488 1 91.19 93 PRO B N 1
ATOM 1428 C CA . PRO B 1 93 ? 18.828 -5.746 -7.406 1 91.19 93 PRO B CA 1
ATOM 1429 C C . PRO B 1 93 ? 17.906 -6.59 -8.289 1 91.19 93 PRO B C 1
ATOM 1431 O O . PRO B 1 93 ? 16.828 -6.984 -7.852 1 91.19 93 PRO B O 1
ATOM 1434 N N . GLU B 1 94 ? 18.375 -6.82 -9.562 1 88.69 94 GLU B N 1
ATOM 1435 C CA . GLU B 1 94 ? 17.625 -7.711 -10.445 1 88.69 94 GLU B CA 1
ATOM 1436 C C . GLU B 1 94 ? 17.781 -9.164 -10.016 1 88.69 94 GLU B C 1
ATOM 1438 O O . GLU B 1 94 ? 18.828 -9.57 -9.516 1 88.69 94 GLU B O 1
ATOM 1443 N N . ASP B 1 95 ? 16.609 -9.945 -10.062 1 75.62 95 ASP B N 1
ATOM 1444 C CA . ASP B 1 95 ? 16.594 -11.352 -9.672 1 75.62 95 ASP B CA 1
ATOM 1445 C C . ASP B 1 95 ? 17.547 -12.172 -10.547 1 75.62 95 ASP B C 1
ATOM 1447 O O . ASP B 1 95 ? 17.812 -11.812 -11.695 1 75.62 95 ASP B O 1
#

Nearest PDB structures (foldseek):
  5los-assembly1_A  TM=5.085E-01  e=9.224E+00  Serendipita indica DSM 11827
  5los-assembly1_A  TM=5.085E-01  e=6.367E+00  Serendipita indica DSM 11827

InterPro domains:
  IPR045958 Domain of unknown function DUF6378 [PF19905] (15-91)

Radius of gyration: 17.82 Å; Cα contacts (8 Å, |Δi|>4): 204; chains: 2; bounding box: 59×44×36 Å

Solvent-accessible surface area (backbone atoms only — not comparable to full-atom values): 10437 Å² total; per-residue (Å²): 132,81,81,70,75,72,75,67,52,71,90,73,45,51,56,65,59,49,16,49,53,75,64,48,41,69,62,61,60,39,45,52,49,46,51,52,48,28,42,54,39,14,54,53,48,16,64,75,70,72,46,92,45,49,43,62,50,44,31,52,50,50,19,50,44,24,48,51,44,31,73,74,56,74,43,72,66,28,56,21,48,23,51,27,25,50,56,53,37,72,71,49,79,82,132,131,81,81,70,76,74,76,67,52,70,91,71,42,52,56,66,58,48,16,50,55,77,62,46,43,68,58,62,59,36,46,52,50,45,51,53,48,29,43,54,40,14,56,53,47,16,66,75,72,71,46,94,46,49,43,61,49,45,30,52,51,51,20,50,45,24,49,50,43,32,74,75,57,74,44,70,65,29,58,21,48,23,52,28,25,48,54,52,38,70,71,49,78,83,132

pLDDT: mean 86.57, std 18.7, range [31.33, 98.94]